Protein AF-A0A849QQ75-F1 (afdb_monomer)

Solvent-accessible surface area (backbone atoms only — not comparable to full-atom values): 12548 Å² total; per-residue (Å²): 138,83,82,79,77,76,80,76,74,80,74,63,83,80,92,71,56,69,65,63,47,50,52,44,49,48,48,53,32,53,38,44,76,70,70,48,48,44,79,43,68,40,96,87,51,70,51,74,48,60,52,65,68,61,49,56,50,47,30,58,76,68,72,48,53,69,71,61,43,57,60,43,48,55,52,52,51,51,53,49,50,30,53,76,68,73,35,48,74,60,51,63,74,54,44,91,63,56,69,71,61,55,50,54,52,50,52,51,38,53,74,57,60,56,46,73,66,54,50,50,50,45,50,48,56,73,63,52,81,51,72,41,86,71,46,79,52,73,50,78,47,78,44,77,49,72,65,88,92,48,76,46,81,43,70,34,36,40,42,37,42,31,31,35,50,46,72,87,50,89,76,75,57,89,46,74,51,74,48,75,47,78,45,43,72,69,60,49,54,52,50,50,55,52,52,51,51,54,50,54,51,51,55,59,55,58,72,68,70,124

Structure (mmCIF, N/CA/C/O backbone):
data_AF-A0A849QQ75-F1
#
_entry.id   AF-A0A849QQ75-F1
#
loop_
_atom_site.group_PDB
_atom_site.id
_atom_site.type_symbol
_atom_site.label_atom_id
_atom_site.label_alt_id
_atom_site.label_comp_id
_atom_site.label_asym_id
_atom_site.label_entity_id
_atom_site.label_seq_id
_atom_site.pdbx_PDB_ins_code
_atom_site.Cartn_x
_atom_site.Cartn_y
_atom_site.Cartn_z
_atom_site.occupancy
_atom_site.B_iso_or_equiv
_atom_site.auth_seq_id
_atom_site.auth_comp_id
_atom_site.auth_asym_id
_atom_site.auth_atom_id
_atom_site.pdbx_PDB_model_num
ATOM 1 N N . MET A 1 1 ? 13.006 -11.383 43.600 1.00 34.28 1 MET A N 1
ATOM 2 C CA . MET A 1 1 ? 11.826 -10.526 43.342 1.00 34.28 1 MET A CA 1
ATOM 3 C C . MET A 1 1 ? 12.271 -9.360 42.478 1.00 34.28 1 MET A C 1
ATOM 5 O O . MET A 1 1 ? 12.703 -8.341 43.001 1.00 34.28 1 MET A O 1
ATOM 9 N N . GLU A 1 2 ? 12.248 -9.532 41.160 1.00 32.94 2 GLU A N 1
ATOM 10 C CA . GLU A 1 2 ? 12.574 -8.447 40.233 1.00 32.94 2 GLU A CA 1
ATOM 11 C C . GLU A 1 2 ? 11.341 -7.569 40.009 1.00 32.94 2 GLU A C 1
ATOM 13 O O . GLU A 1 2 ? 10.240 -8.050 39.732 1.00 32.94 2 GLU A O 1
ATOM 18 N N . LYS A 1 3 ? 11.529 -6.262 40.205 1.00 30.44 3 LYS A N 1
ATOM 19 C CA . LYS A 1 3 ? 10.503 -5.233 40.050 1.00 30.44 3 LYS A CA 1
ATOM 20 C C . LYS A 1 3 ? 10.075 -5.168 38.582 1.00 30.44 3 LYS A C 1
ATOM 22 O O . LYS A 1 3 ? 10.839 -4.708 37.737 1.00 30.44 3 LYS A O 1
ATOM 27 N N . ARG A 1 4 ? 8.836 -5.573 38.291 1.00 29.14 4 ARG A N 1
ATOM 28 C CA . ARG A 1 4 ? 8.169 -5.277 37.016 1.00 29.14 4 ARG A CA 1
ATOM 29 C C . ARG A 1 4 ? 8.102 -3.756 36.852 1.00 29.14 4 ARG A C 1
ATOM 31 O O . ARG A 1 4 ? 7.380 -3.088 37.589 1.00 29.14 4 ARG A O 1
ATOM 38 N N . LYS A 1 5 ? 8.867 -3.207 35.906 1.00 30.73 5 LYS A N 1
ATOM 39 C CA . LYS A 1 5 ? 8.658 -1.841 35.416 1.00 30.73 5 LYS A CA 1
ATOM 40 C C . LYS A 1 5 ? 7.291 -1.816 34.735 1.00 30.73 5 LYS A C 1
ATOM 42 O O . LYS A 1 5 ? 7.104 -2.461 33.709 1.00 30.73 5 LYS A O 1
ATOM 47 N N . SER A 1 6 ? 6.331 -1.116 35.336 1.00 28.41 6 SER A N 1
ATOM 48 C CA . SER A 1 6 ? 5.064 -0.795 34.687 1.00 28.41 6 SER A CA 1
ATOM 49 C C . SER A 1 6 ? 5.368 0.067 33.465 1.00 28.41 6 SER A C 1
ATOM 51 O O . SER A 1 6 ? 5.876 1.182 33.616 1.00 28.41 6 SER A O 1
ATOM 53 N N . VAL A 1 7 ? 5.066 -0.433 32.271 1.00 32.12 7 VAL A N 1
ATOM 54 C CA . VAL A 1 7 ? 4.952 0.410 31.081 1.00 32.12 7 VAL A CA 1
ATOM 55 C C . VAL A 1 7 ? 3.719 1.276 31.321 1.00 32.12 7 VAL A C 1
ATOM 57 O O . VAL A 1 7 ? 2.590 0.817 31.176 1.00 32.12 7 VAL A O 1
ATOM 60 N N . LYS A 1 8 ? 3.928 2.496 31.827 1.00 32.31 8 LYS A N 1
ATOM 61 C CA . LYS A 1 8 ? 2.886 3.520 31.837 1.00 32.31 8 LYS A CA 1
ATOM 62 C C . LYS A 1 8 ? 2.612 3.836 30.370 1.00 32.31 8 LYS A C 1
ATOM 64 O O . LYS A 1 8 ? 3.448 4.471 29.738 1.00 32.31 8 LYS A O 1
ATOM 69 N N . GLY A 1 9 ? 1.498 3.338 29.836 1.00 34.34 9 GLY A N 1
ATOM 70 C CA . GLY A 1 9 ? 0.966 3.845 28.577 1.00 34.34 9 GLY A CA 1
ATOM 71 C C . GLY A 1 9 ? 0.730 5.340 28.747 1.00 34.34 9 GLY A C 1
ATOM 72 O O . GLY A 1 9 ? 0.101 5.757 29.724 1.00 34.34 9 GLY A O 1
ATOM 73 N N . GLU A 1 10 ? 1.317 6.147 27.872 1.00 36.62 10 GLU A N 1
ATOM 74 C CA . GLU A 1 10 ? 0.997 7.566 27.815 1.00 36.62 10 GLU A CA 1
ATOM 75 C C . GLU A 1 10 ? -0.492 7.701 27.495 1.00 36.62 10 GLU A C 1
ATOM 77 O O . GLU A 1 10 ? -1.008 7.103 26.553 1.00 36.62 10 GLU A O 1
ATOM 82 N N . ILE A 1 11 ? -1.203 8.435 28.346 1.00 40.34 11 ILE A N 1
ATOM 83 C CA . ILE A 1 11 ? -2.627 8.697 28.179 1.00 40.34 11 ILE A CA 1
ATOM 84 C C . ILE A 1 11 ? -2.756 9.704 27.033 1.00 40.34 11 ILE A C 1
ATOM 86 O O . ILE A 1 11 ? -2.485 10.888 27.234 1.00 40.34 11 ILE A O 1
ATOM 90 N N . MET A 1 12 ? -3.154 9.250 25.844 1.00 45.66 12 MET A N 1
ATOM 91 C CA . MET A 1 12 ? -3.438 10.138 24.714 1.00 45.66 12 MET A CA 1
ATOM 92 C C . MET A 1 12 ? -4.784 10.842 24.931 1.00 45.66 12 MET A C 1
ATOM 94 O O . MET A 1 12 ? -5.814 10.203 25.131 1.00 45.66 12 MET A O 1
ATOM 98 N N . GLN A 1 13 ? -4.768 12.176 24.928 1.00 41.53 13 GLN A N 1
ATOM 99 C CA . GLN A 1 13 ? -5.971 13.007 24.849 1.00 41.53 13 GLN A CA 1
ATOM 100 C C . GLN A 1 13 ? -6.231 13.341 23.380 1.00 41.53 13 GLN A C 1
ATOM 102 O O . GLN A 1 13 ? -5.477 14.097 22.771 1.00 41.53 13 GLN A O 1
ATOM 107 N N . THR A 1 14 ? -7.304 12.803 22.821 1.00 50.03 14 THR A N 1
ATOM 108 C CA . THR A 1 14 ? -7.791 13.117 21.477 1.00 50.03 14 THR A CA 1
ATOM 109 C C . THR A 1 14 ? -8.720 14.334 21.558 1.00 50.03 14 THR A C 1
ATOM 111 O O . THR A 1 14 ? -9.749 14.315 22.223 1.00 50.03 14 THR A O 1
ATOM 114 N N . GLN A 1 15 ? -8.332 15.449 20.927 1.00 53.59 15 GLN A N 1
ATOM 115 C CA . GLN A 1 15 ? -9.143 16.681 20.819 1.00 53.59 15 GLN A CA 1
ATOM 116 C C . GLN A 1 15 ? -10.045 16.681 19.566 1.00 53.59 15 GLN A C 1
ATOM 118 O O . GLN A 1 15 ? -10.425 17.738 19.063 1.00 53.59 15 GLN A O 1
ATOM 123 N N . ILE A 1 16 ? -10.334 15.511 18.997 1.00 63.31 16 ILE A N 1
ATOM 124 C CA . ILE A 1 16 ? -10.920 15.383 17.659 1.00 63.31 16 ILE A CA 1
ATOM 125 C C . ILE A 1 16 ? -12.434 15.188 17.780 1.00 63.31 16 ILE A C 1
ATOM 127 O O . ILE A 1 16 ? -12.899 14.294 18.485 1.00 63.31 16 ILE A O 1
ATOM 131 N N . ASN A 1 17 ? -13.221 16.021 17.090 1.00 77.88 17 ASN A N 1
ATOM 132 C CA . ASN A 1 17 ? -14.669 15.827 17.025 1.00 77.88 17 ASN A CA 1
ATOM 133 C C . ASN A 1 17 ? -15.021 14.632 16.111 1.00 77.88 17 ASN A C 1
ATOM 135 O O . ASN A 1 17 ? -14.305 14.311 15.160 1.00 77.88 17 ASN A O 1
ATOM 139 N N . PHE A 1 18 ? -16.142 13.963 16.393 1.00 84.12 18 PHE A N 1
ATOM 140 C CA . PHE A 1 18 ? -16.559 12.771 15.641 1.00 84.12 18 PHE A CA 1
ATOM 141 C C . PHE A 1 18 ? -16.806 13.049 14.155 1.00 84.12 18 PHE A C 1
ATOM 143 O O . PHE A 1 18 ? -16.577 12.185 13.317 1.00 84.12 18 PHE A O 1
ATOM 150 N N . GLU A 1 19 ? -17.242 14.261 13.816 1.00 87.56 19 GLU A N 1
ATOM 151 C CA . GLU A 1 19 ? -17.474 14.666 12.430 1.00 87.56 19 GLU A CA 1
ATOM 152 C C . GLU A 1 19 ? -16.183 14.604 11.603 1.00 87.56 19 GLU A C 1
ATOM 154 O O . GLU A 1 19 ? -16.147 13.925 10.578 1.00 87.56 19 GLU A O 1
ATOM 159 N N . ASN A 1 20 ? -15.092 15.210 12.084 1.00 87.56 20 ASN A N 1
ATOM 160 C CA . ASN A 1 20 ? -13.803 15.148 11.398 1.00 87.56 20 ASN A CA 1
ATOM 161 C C . ASN A 1 20 ? -13.276 13.715 11.336 1.00 87.56 20 ASN A C 1
ATOM 163 O O . ASN A 1 20 ? -12.727 13.315 10.310 1.00 87.56 20 ASN A O 1
ATOM 167 N N . PHE A 1 21 ? -13.449 12.932 12.403 1.00 90.19 21 PHE A N 1
ATOM 168 C CA . PHE A 1 21 ? -13.085 11.515 12.406 1.00 90.19 21 PHE A CA 1
ATOM 169 C C . PHE A 1 21 ? -13.845 10.743 11.317 1.00 90.19 21 PHE A C 1
ATOM 171 O O . PHE A 1 21 ? -13.244 10.010 10.534 1.00 90.19 21 PHE A O 1
ATOM 178 N N . SER A 1 22 ? -15.153 10.968 11.203 1.00 92.88 22 SER A N 1
ATOM 179 C CA . SER A 1 22 ? -16.001 10.315 10.208 1.00 92.88 22 SER A CA 1
ATOM 180 C C . SER A 1 22 ? -15.632 10.698 8.776 1.00 92.88 22 SER A C 1
ATOM 182 O O . SER A 1 22 ? -15.490 9.819 7.924 1.00 92.88 22 SER A O 1
ATOM 184 N N . LEU A 1 23 ? -15.367 11.984 8.522 1.00 93.88 23 LEU A N 1
ATOM 185 C CA . LEU A 1 23 ? -14.871 12.462 7.227 1.00 93.88 23 LEU A CA 1
ATOM 186 C C . LEU A 1 23 ? -13.527 11.819 6.856 1.00 93.88 23 LEU A C 1
ATOM 188 O O . LEU A 1 23 ? -13.310 11.467 5.699 1.00 93.88 23 LEU A O 1
ATOM 192 N N . ASN A 1 24 ? -12.641 11.608 7.831 1.00 93.69 24 ASN A N 1
ATOM 193 C CA . ASN A 1 24 ? -11.375 10.910 7.606 1.00 93.69 24 ASN A CA 1
ATOM 194 C C . ASN A 1 24 ? -11.577 9.451 7.210 1.00 93.69 24 ASN A C 1
ATOM 196 O O . ASN A 1 24 ? -11.003 9.002 6.219 1.00 93.69 24 ASN A O 1
ATOM 200 N N . VAL A 1 25 ? -12.408 8.719 7.956 1.00 94.94 25 VAL A N 1
ATOM 201 C CA . VAL A 1 25 ? -12.735 7.328 7.620 1.00 94.94 25 VAL A CA 1
ATOM 202 C C . VAL A 1 25 ? -13.354 7.246 6.221 1.00 94.94 25 VAL A C 1
ATOM 204 O O . VAL A 1 25 ? -13.041 6.323 5.468 1.00 94.94 25 VAL A O 1
ATOM 207 N N . ASP A 1 26 ? -14.172 8.227 5.833 1.00 94.69 26 ASP A N 1
ATOM 208 C CA . ASP A 1 26 ? -14.759 8.299 4.495 1.00 94.69 26 ASP A CA 1
ATOM 209 C C . ASP A 1 26 ? -13.704 8.509 3.397 1.00 94.69 26 ASP A C 1
ATOM 211 O O . ASP A 1 26 ? -13.665 7.748 2.430 1.00 94.69 26 ASP A O 1
ATOM 215 N N . VAL A 1 27 ? -12.781 9.463 3.572 1.00 95.12 27 VAL A N 1
ATOM 216 C CA . VAL A 1 27 ? -11.660 9.683 2.637 1.00 95.12 27 VAL A CA 1
ATOM 217 C C . VAL A 1 27 ? -10.814 8.414 2.490 1.00 95.12 27 VAL A C 1
ATOM 219 O O . VAL A 1 27 ? -10.551 7.978 1.367 1.00 95.12 27 VAL A O 1
ATOM 222 N N . ILE A 1 28 ? -10.441 7.773 3.602 1.00 94.56 28 ILE A N 1
ATOM 223 C CA . ILE A 1 28 ? -9.659 6.526 3.593 1.00 94.56 28 ILE A CA 1
ATOM 224 C C . ILE A 1 28 ? -10.424 5.410 2.868 1.00 94.56 28 ILE A C 1
ATOM 226 O O . ILE A 1 28 ? -9.856 4.714 2.025 1.00 94.56 28 ILE A O 1
ATOM 230 N N . SER A 1 29 ? -11.720 5.255 3.149 1.00 93.88 29 SER A N 1
ATOM 231 C CA . SER A 1 29 ? -12.591 4.282 2.481 1.00 93.88 29 SER A CA 1
ATOM 232 C C . SER A 1 29 ? -12.655 4.520 0.968 1.00 93.88 29 SER A C 1
ATOM 234 O O . SER A 1 29 ? -12.530 3.575 0.185 1.00 93.88 29 SER A O 1
ATOM 236 N N . ARG A 1 30 ? -12.749 5.781 0.528 1.00 94.50 30 ARG A N 1
ATOM 237 C CA . ARG A 1 30 ? -12.756 6.147 -0.898 1.00 94.50 30 ARG A CA 1
ATOM 238 C C . ARG A 1 30 ? -11.420 5.839 -1.580 1.00 94.50 30 ARG A C 1
ATOM 240 O O . ARG A 1 30 ? -11.429 5.273 -2.674 1.00 94.50 30 ARG A O 1
ATOM 247 N N . LEU A 1 31 ? -10.285 6.128 -0.938 1.00 94.00 31 LEU A N 1
ATOM 248 C CA . LEU A 1 31 ? -8.955 5.737 -1.434 1.00 94.00 31 LEU A CA 1
ATOM 249 C C . LEU A 1 31 ? -8.822 4.208 -1.537 1.00 94.00 31 LEU A C 1
ATOM 251 O O . LEU A 1 31 ? -8.318 3.685 -2.536 1.00 94.00 31 LEU A O 1
ATOM 255 N N . LYS A 1 32 ? -9.329 3.479 -0.534 1.00 93.00 32 LYS A N 1
ATOM 256 C CA . LYS A 1 32 ? -9.358 2.010 -0.519 1.00 93.00 32 LYS A CA 1
ATOM 257 C C . LYS A 1 32 ? -10.189 1.453 -1.672 1.00 93.00 32 LYS A C 1
ATOM 259 O O . LYS A 1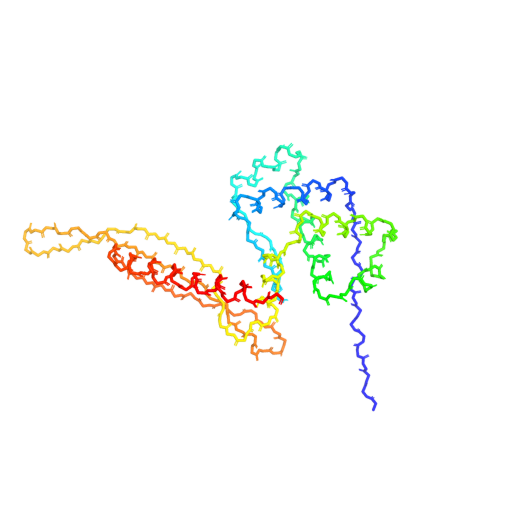 32 ? -9.714 0.584 -2.396 1.00 93.00 32 LYS A O 1
ATOM 264 N N . ALA A 1 33 ? -11.392 1.983 -1.893 1.00 91.50 33 ALA A N 1
ATOM 265 C CA . ALA A 1 33 ? -12.288 1.559 -2.970 1.00 91.50 33 ALA A CA 1
ATOM 266 C C . ALA A 1 33 ? -11.696 1.784 -4.373 1.00 91.50 33 ALA A C 1
ATOM 268 O O . ALA A 1 33 ? -12.055 1.086 -5.319 1.00 91.50 33 ALA A O 1
ATOM 269 N N . LYS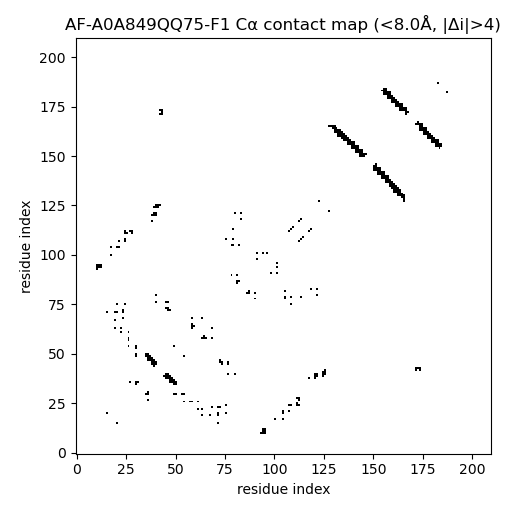 A 1 34 ? -10.769 2.739 -4.513 1.00 92.56 34 LYS A N 1
ATOM 270 C CA . LYS A 1 34 ? -10.011 2.988 -5.747 1.00 92.56 34 LYS A CA 1
ATOM 271 C C . LYS A 1 34 ? -8.770 2.103 -5.899 1.00 92.56 34 LYS A C 1
ATOM 273 O O . LYS A 1 34 ? -8.127 2.159 -6.939 1.00 92.56 34 LYS A O 1
ATOM 278 N N . GLY A 1 35 ? -8.436 1.288 -4.896 1.00 88.62 35 GLY A N 1
ATOM 279 C CA . GLY A 1 35 ? -7.278 0.393 -4.926 1.00 88.62 35 GLY A CA 1
ATOM 280 C C . GLY A 1 35 ? -5.928 1.105 -4.814 1.00 88.62 35 GLY A C 1
ATOM 281 O O . GLY A 1 35 ? -4.904 0.496 -5.107 1.00 88.62 35 GLY A O 1
ATOM 282 N N . VAL A 1 36 ? -5.916 2.376 -4.397 1.00 90.69 36 VAL A N 1
ATOM 283 C CA . VAL A 1 36 ? -4.691 3.190 -4.287 1.00 90.69 36 VAL A CA 1
ATOM 284 C C . VAL A 1 36 ? -4.204 3.353 -2.848 1.00 90.69 36 VAL A C 1
ATOM 286 O O . VAL A 1 36 ? -3.102 3.842 -2.628 1.00 90.69 36 VAL A O 1
ATOM 289 N N . LEU A 1 37 ? -5.004 2.935 -1.862 1.00 91.62 37 LEU A N 1
ATOM 290 C CA . LEU A 1 37 ? -4.620 2.986 -0.456 1.00 91.62 37 LEU A CA 1
ATOM 291 C C . LEU A 1 37 ? -3.638 1.861 -0.110 1.00 91.62 37 LEU A C 1
ATOM 293 O O . LEU A 1 37 ? -3.946 0.675 -0.248 1.00 91.62 37 LEU A O 1
ATOM 297 N N . ARG A 1 38 ? -2.489 2.231 0.445 1.00 88.44 38 ARG A N 1
ATOM 298 C CA . ARG A 1 38 ? -1.558 1.332 1.127 1.00 88.44 38 ARG A CA 1
ATOM 299 C C . ARG A 1 38 ? -1.634 1.591 2.622 1.00 88.44 38 ARG A C 1
ATOM 301 O O . ARG A 1 38 ? -1.616 2.734 3.057 1.00 88.44 38 ARG A O 1
ATOM 308 N N . VAL A 1 39 ? -1.696 0.522 3.408 1.00 89.25 39 VAL A N 1
ATOM 309 C CA . VAL A 1 39 ? -1.746 0.591 4.874 1.00 89.25 39 VAL A CA 1
ATOM 310 C C . VAL A 1 39 ? -0.564 -0.171 5.459 1.00 89.25 39 VAL A C 1
ATOM 312 O O . VAL A 1 39 ? -0.253 -1.285 5.021 1.00 89.25 39 VAL A O 1
ATOM 315 N N . ASN A 1 40 ? 0.088 0.420 6.457 1.00 86.06 40 ASN A N 1
ATOM 316 C CA . ASN A 1 40 ? 1.185 -0.181 7.199 1.00 86.06 40 ASN A CA 1
ATOM 317 C C . ASN A 1 40 ? 0.867 -0.192 8.704 1.00 86.06 40 ASN A C 1
ATOM 319 O O . ASN A 1 40 ? 0.656 0.859 9.300 1.00 86.06 40 ASN A O 1
ATOM 323 N N . PHE A 1 41 ? 0.874 -1.383 9.309 1.00 82.62 41 PHE A N 1
ATOM 324 C CA . PHE A 1 41 ? 0.756 -1.605 10.761 1.00 82.62 41 PHE A CA 1
ATOM 325 C C . PHE A 1 41 ? 2.104 -1.988 11.403 1.00 82.62 41 PHE A C 1
ATOM 327 O O . PHE A 1 41 ? 2.168 -2.883 12.243 1.00 82.62 41 PHE A O 1
ATOM 334 N N . GLY A 1 42 ? 3.210 -1.411 10.932 1.00 70.50 42 GLY A N 1
ATOM 335 C CA . GLY A 1 42 ? 4.555 -1.791 11.363 1.00 70.50 42 GLY A CA 1
ATOM 336 C C . GLY A 1 42 ? 4.835 -1.447 12.829 1.00 70.50 42 GLY A C 1
ATOM 337 O O . GLY A 1 42 ? 4.340 -0.458 13.360 1.00 70.50 42 GLY A O 1
ATOM 338 N N . ILE A 1 43 ? 5.696 -2.242 13.474 1.00 60.88 43 ILE A N 1
ATOM 339 C CA . ILE A 1 43 ? 6.101 -2.053 14.882 1.00 60.88 43 ILE A CA 1
ATOM 340 C C . ILE A 1 43 ? 6.868 -0.729 15.085 1.00 60.88 43 ILE A C 1
ATOM 342 O O . ILE A 1 43 ? 6.817 -0.153 16.167 1.00 60.88 43 ILE A O 1
ATOM 346 N N . GLY A 1 44 ? 7.565 -0.237 14.050 1.00 61.75 44 GLY A N 1
ATOM 347 C CA . GLY A 1 44 ? 8.292 1.040 14.072 1.00 61.75 44 GLY A CA 1
ATOM 348 C C . GLY A 1 44 ? 7.545 2.220 13.443 1.00 61.75 44 GLY A C 1
ATOM 349 O O . GLY A 1 44 ? 7.913 3.366 13.683 1.00 61.75 44 GLY A O 1
ATOM 350 N N . SER A 1 45 ? 6.510 1.959 12.640 1.00 69.62 45 SER A N 1
ATOM 351 C CA . SER A 1 45 ? 5.714 2.991 11.974 1.00 69.62 45 SER A CA 1
ATOM 352 C C . SER A 1 45 ? 4.336 2.457 11.575 1.00 69.62 45 SER A C 1
ATOM 354 O O . SER A 1 45 ? 4.218 1.416 10.919 1.00 69.62 45 SER A O 1
ATOM 356 N N . MET A 1 46 ? 3.290 3.197 11.947 1.00 81.56 46 MET A N 1
ATOM 357 C CA . MET A 1 46 ? 1.939 3.018 11.419 1.00 81.56 46 MET A CA 1
ATOM 358 C C . MET A 1 46 ? 1.624 4.176 10.482 1.00 81.56 46 MET A C 1
ATOM 360 O O . MET A 1 46 ? 1.952 5.319 10.783 1.00 81.56 46 MET A O 1
ATOM 364 N N . GLY A 1 47 ? 1.006 3.885 9.344 1.00 88.00 47 GLY A N 1
ATOM 365 C CA . GLY A 1 47 ? 0.654 4.926 8.389 1.00 88.00 47 GLY A CA 1
ATOM 366 C C . GLY A 1 47 ? -0.189 4.416 7.236 1.00 88.00 47 GLY A C 1
ATOM 367 O O . GLY A 1 47 ? -0.327 3.205 7.021 1.00 88.00 47 GLY A O 1
ATOM 368 N N . ILE A 1 48 ? -0.735 5.368 6.488 1.00 89.69 48 ILE A N 1
ATOM 369 C CA . ILE A 1 48 ? -1.337 5.124 5.184 1.00 89.69 48 ILE A CA 1
ATOM 370 C C . ILE A 1 48 ? -0.599 5.933 4.124 1.00 89.69 48 ILE A C 1
ATOM 372 O O . ILE A 1 48 ? -0.129 7.035 4.391 1.00 89.69 48 ILE A O 1
ATOM 376 N N . GLU A 1 49 ? -0.542 5.391 2.918 1.00 88.38 49 GLU A N 1
ATOM 377 C CA . GLU A 1 49 ? -0.098 6.094 1.719 1.00 88.38 49 GLU A CA 1
ATOM 378 C C . GLU A 1 49 ? -1.208 5.969 0.674 1.00 88.38 49 GLU A C 1
ATOM 380 O O . GLU A 1 49 ? -1.848 4.922 0.557 1.00 88.38 49 GLU A O 1
ATOM 385 N N . GLY A 1 50 ? -1.459 7.036 -0.070 1.00 88.31 50 GLY A N 1
ATOM 386 C CA . GLY A 1 50 ? -2.436 7.069 -1.151 1.00 88.31 50 GLY A CA 1
ATOM 387 C C . GLY A 1 50 ? -1.873 7.823 -2.344 1.00 88.31 50 GLY A C 1
ATOM 388 O O . GLY A 1 50 ? -0.776 8.373 -2.280 1.00 88.31 50 GLY A O 1
ATOM 389 N N . ASP A 1 51 ? -2.638 7.856 -3.428 1.00 92.00 51 ASP A N 1
ATOM 390 C CA . ASP A 1 51 ? -2.356 8.758 -4.541 1.00 92.00 51 ASP A CA 1
ATOM 391 C C . ASP A 1 51 ? -2.474 10.217 -4.066 1.00 92.00 51 ASP A C 1
ATOM 393 O O . ASP A 1 51 ? -3.499 10.590 -3.489 1.00 92.00 51 ASP A O 1
ATOM 397 N N . GLU A 1 52 ? -1.419 11.018 -4.245 1.00 90.94 52 GLU A N 1
ATOM 398 C CA . GLU A 1 52 ? -1.349 12.385 -3.708 1.00 90.94 52 GLU A CA 1
ATOM 399 C C . GLU A 1 52 ? -2.438 13.283 -4.306 1.00 90.94 52 GLU A C 1
ATOM 401 O O . GLU A 1 52 ? -3.153 13.957 -3.564 1.00 90.94 52 GLU A O 1
ATOM 406 N N . GLU A 1 53 ? -2.625 13.244 -5.628 1.00 93.19 53 GLU A N 1
ATOM 407 C CA . GLU A 1 53 ? -3.594 14.089 -6.331 1.00 93.19 53 GLU A CA 1
ATOM 408 C C . GLU A 1 53 ? -5.027 13.769 -5.897 1.00 93.19 53 GLU A C 1
ATOM 410 O O . GLU A 1 53 ? -5.790 14.664 -5.509 1.00 93.19 53 GLU A O 1
ATOM 415 N N . LEU A 1 54 ? -5.379 12.482 -5.884 1.00 93.12 54 LEU A N 1
ATOM 416 C CA . LEU A 1 54 ? -6.684 12.027 -5.432 1.00 93.12 54 LEU A CA 1
ATOM 417 C C . LEU A 1 54 ? -6.893 12.339 -3.950 1.00 93.12 54 LEU A C 1
ATOM 419 O O . LEU A 1 54 ? -7.978 12.778 -3.573 1.00 93.12 54 LEU A O 1
ATOM 423 N N . THR A 1 55 ? -5.878 12.151 -3.104 1.00 94.19 55 THR A N 1
ATOM 424 C CA . THR A 1 55 ? -5.972 12.486 -1.677 1.00 94.19 55 THR A CA 1
ATOM 425 C C . THR A 1 55 ? -6.279 13.971 -1.511 1.00 94.19 55 THR A C 1
ATOM 427 O O . THR A 1 55 ? -7.280 14.316 -0.882 1.00 94.19 55 THR A O 1
ATOM 430 N N . SER A 1 56 ? -5.518 14.861 -2.153 1.00 94.69 56 SER A N 1
ATOM 431 C CA . SER A 1 56 ? -5.769 16.305 -2.103 1.00 94.69 56 SER A CA 1
ATOM 432 C C . SER A 1 56 ? -7.154 16.690 -2.637 1.00 94.69 56 SER A C 1
ATOM 434 O O . SER A 1 56 ? -7.784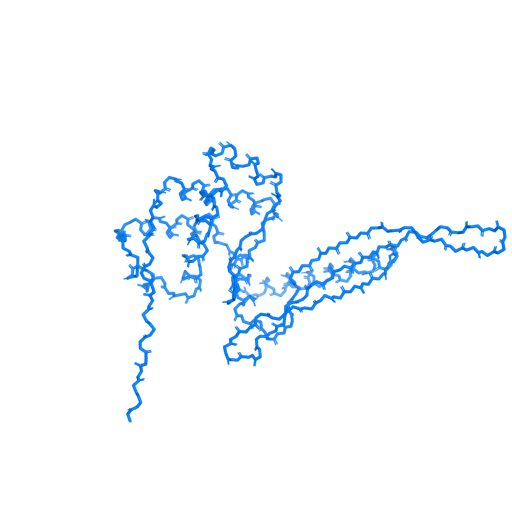 17.604 -2.099 1.00 94.69 56 SER A O 1
ATOM 436 N N . GLN A 1 57 ? -7.663 16.013 -3.673 1.00 96.31 57 GLN A N 1
ATOM 437 C CA . GLN A 1 57 ? -9.023 16.231 -4.171 1.00 96.31 57 GLN A CA 1
ATOM 438 C C . GLN A 1 57 ? -10.076 15.847 -3.120 1.00 96.31 57 GLN A C 1
ATOM 440 O O . GLN A 1 57 ? -10.963 16.646 -2.814 1.00 96.31 57 GLN A O 1
ATOM 445 N N . LEU A 1 58 ? -9.970 14.646 -2.551 1.00 95.75 58 LEU A N 1
ATOM 446 C CA . LEU A 1 58 ? -10.917 14.129 -1.561 1.00 95.75 58 LEU A CA 1
ATOM 447 C C . LEU A 1 58 ? -10.943 14.986 -0.291 1.00 95.75 58 LEU A C 1
ATOM 449 O O . LEU A 1 58 ? -12.017 15.257 0.245 1.00 95.75 58 LEU A O 1
ATOM 453 N N . LEU A 1 59 ? -9.779 15.465 0.155 1.00 95.19 59 LEU A N 1
ATOM 454 C CA . LEU A 1 59 ? -9.668 16.380 1.291 1.00 95.19 59 LEU A CA 1
ATOM 455 C C . LEU A 1 59 ? -10.393 17.705 1.029 1.00 95.19 59 LEU A C 1
ATOM 457 O O . LEU A 1 59 ? -11.146 18.177 1.883 1.00 95.19 59 LEU A O 1
ATOM 461 N N . LYS A 1 60 ? -10.244 18.276 -0.175 1.00 94.75 60 LYS A N 1
ATOM 462 C CA . LYS A 1 60 ? -10.965 19.495 -0.581 1.00 94.75 60 LYS A CA 1
ATOM 463 C C . LYS A 1 60 ? -12.478 19.278 -0.628 1.00 94.75 60 LYS A C 1
ATOM 465 O O . LYS A 1 60 ? -13.218 20.122 -0.127 1.00 94.75 60 LYS A O 1
ATOM 470 N N . GLU A 1 61 ? -12.938 18.159 -1.193 1.00 95.00 61 GLU A N 1
ATOM 471 C CA . GLU A 1 61 ? -14.363 17.791 -1.234 1.00 95.00 61 GLU A CA 1
ATOM 472 C C . GLU A 1 61 ? -14.957 17.672 0.176 1.00 95.00 61 GLU A C 1
ATOM 474 O O . GLU A 1 61 ? -16.033 18.208 0.445 1.00 95.00 61 GLU A O 1
ATOM 479 N N . ALA A 1 62 ? -14.224 17.029 1.087 1.00 92.75 62 ALA A N 1
ATOM 480 C CA . ALA A 1 62 ? -14.607 16.852 2.485 1.00 92.75 62 ALA A CA 1
ATOM 481 C C . ALA A 1 62 ? -14.427 18.119 3.342 1.00 92.75 62 ALA A C 1
ATOM 483 O O . ALA A 1 62 ? -14.815 18.120 4.508 1.00 92.75 62 ALA A O 1
ATOM 484 N N . ARG A 1 63 ? -13.844 19.195 2.788 1.00 92.62 63 ARG A N 1
ATOM 485 C CA . ARG A 1 63 ? -13.454 20.417 3.518 1.00 92.62 63 ARG A CA 1
ATOM 486 C C . ARG A 1 63 ? -12.553 20.125 4.726 1.00 92.62 63 ARG A C 1
ATOM 488 O O . ARG A 1 63 ? -12.641 20.796 5.752 1.00 92.62 63 ARG A O 1
ATOM 495 N N . LEU A 1 64 ? -11.682 19.131 4.588 1.00 91.75 64 LEU A N 1
ATOM 496 C CA . LEU A 1 64 ? -10.747 18.686 5.613 1.00 91.75 64 LEU A CA 1
ATOM 497 C C . LEU A 1 64 ? -9.343 19.228 5.303 1.00 91.75 64 LEU A C 1
ATOM 499 O O . LEU A 1 64 ? -8.901 19.183 4.156 1.00 91.75 64 LEU A O 1
ATOM 503 N N . SER A 1 65 ? -8.631 19.743 6.308 1.00 90.56 65 SER A N 1
ATOM 504 C CA . SER A 1 65 ? -7.222 20.124 6.141 1.00 90.56 65 SER A CA 1
ATOM 505 C C . SER A 1 65 ? -6.301 18.902 6.188 1.00 90.56 65 SER A C 1
ATOM 507 O O . SER A 1 65 ? -6.615 17.911 6.847 1.00 90.56 65 SER A O 1
ATOM 509 N N . GLU A 1 66 ? -5.134 18.989 5.543 1.00 88.62 66 GLU A N 1
ATOM 510 C CA . GLU A 1 66 ? -4.104 17.936 5.593 1.00 88.62 66 GLU A CA 1
ATOM 511 C C . GLU A 1 66 ? -3.647 17.649 7.031 1.00 88.62 66 GLU A C 1
ATOM 513 O O . GLU A 1 66 ? -3.583 16.494 7.442 1.00 88.62 66 GLU A O 1
ATOM 518 N N . ASP A 1 67 ? -3.441 18.686 7.847 1.00 87.88 67 ASP A N 1
ATOM 519 C CA . ASP A 1 67 ? -3.084 18.525 9.263 1.00 87.88 67 ASP A CA 1
ATOM 520 C C . ASP A 1 67 ? -4.144 17.750 10.061 1.00 87.88 67 ASP A C 1
ATOM 522 O O . ASP A 1 67 ? -3.811 16.910 10.901 1.00 87.88 67 ASP A O 1
ATOM 526 N N . ALA A 1 68 ? -5.429 18.040 9.825 1.00 85.81 68 ALA A N 1
ATOM 527 C CA . ALA A 1 68 ? -6.522 17.318 10.471 1.00 85.81 68 ALA A CA 1
ATOM 528 C C . ALA A 1 68 ? -6.609 15.880 9.952 1.00 85.81 68 ALA A C 1
ATOM 530 O O . ALA A 1 68 ? -6.936 14.976 10.718 1.00 85.81 68 ALA A O 1
ATOM 531 N N . PHE A 1 69 ? -6.288 15.668 8.675 1.00 90.25 69 PHE A N 1
ATOM 532 C CA . PHE A 1 69 ? -6.230 14.341 8.089 1.00 90.25 69 PHE A CA 1
ATOM 533 C C . PHE A 1 69 ? -5.160 13.477 8.753 1.00 90.25 69 PHE A C 1
ATOM 535 O O . PHE A 1 69 ? -5.468 12.436 9.329 1.00 90.25 69 PHE A O 1
ATOM 542 N N . HIS A 1 70 ? -3.912 13.943 8.773 1.00 86.00 70 HIS A N 1
ATOM 543 C CA . HIS A 1 70 ? -2.797 13.176 9.326 1.00 86.00 70 HIS A CA 1
ATOM 544 C C . HIS A 1 70 ? -2.973 12.843 10.813 1.00 86.00 70 HIS A C 1
ATOM 546 O O . HIS A 1 70 ? -2.758 11.696 11.203 1.00 86.00 70 HIS A O 1
ATOM 552 N N . LYS A 1 71 ? -3.446 13.794 11.632 1.00 83.81 71 LYS A N 1
ATOM 553 C CA . LYS A 1 71 ? -3.721 13.540 13.059 1.00 83.81 71 LYS A CA 1
ATOM 554 C C . LYS A 1 71 ? -4.784 12.461 13.270 1.00 83.81 71 LYS A C 1
ATOM 556 O O . LYS A 1 71 ? -4.637 11.611 14.143 1.00 83.81 71 LYS A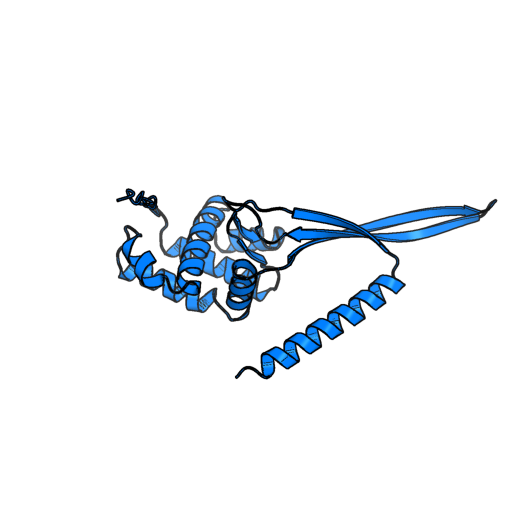 O 1
ATOM 561 N N . ASN A 1 72 ? -5.846 12.482 12.469 1.00 87.69 72 ASN A N 1
ATOM 562 C CA . ASN A 1 72 ? -6.954 11.540 12.614 1.00 87.69 72 ASN A CA 1
ATOM 563 C C . ASN A 1 72 ? -6.607 10.159 12.050 1.00 87.69 72 ASN A C 1
ATOM 565 O O . ASN A 1 72 ? -7.070 9.151 12.576 1.00 87.69 72 ASN A O 1
ATOM 569 N N . VAL A 1 73 ? -5.775 10.091 11.009 1.00 89.38 73 VAL A N 1
ATOM 570 C CA . VAL A 1 73 ? -5.261 8.830 10.458 1.00 89.38 73 VAL A CA 1
ATOM 571 C C . VAL A 1 73 ? -4.510 8.031 11.521 1.00 89.38 73 VAL A C 1
ATOM 573 O O . VAL A 1 73 ? -4.740 6.829 11.643 1.00 89.38 73 VAL A O 1
ATOM 576 N N . GLU A 1 74 ? -3.644 8.673 12.308 1.00 85.81 74 GLU A N 1
ATOM 577 C CA . GLU A 1 74 ? -2.917 7.999 13.393 1.00 85.81 74 GLU A CA 1
ATOM 578 C C . GLU A 1 74 ? -3.877 7.379 14.415 1.00 85.81 74 GLU A C 1
ATOM 580 O O . GLU A 1 74 ? -3.720 6.215 14.794 1.00 85.81 74 GLU A O 1
ATOM 585 N N . GLU A 1 75 ? -4.911 8.124 14.812 1.00 86.44 75 GLU A N 1
ATOM 586 C CA . GLU A 1 75 ? -5.950 7.631 15.715 1.00 86.44 75 GLU A CA 1
ATOM 587 C C . GLU A 1 75 ? -6.724 6.453 15.100 1.00 86.44 75 GLU A C 1
ATOM 589 O O . GLU A 1 75 ? -6.874 5.407 15.737 1.00 86.44 75 GLU A O 1
ATOM 594 N N . ILE A 1 76 ? -7.154 6.572 13.840 1.00 91.25 76 ILE A N 1
ATOM 595 C CA . ILE A 1 76 ? -7.874 5.514 13.116 1.00 91.25 76 ILE A CA 1
ATOM 596 C C . ILE A 1 76 ? -7.039 4.233 13.055 1.00 91.25 76 ILE A C 1
ATOM 598 O O . ILE A 1 76 ? -7.555 3.142 13.317 1.00 91.25 76 ILE A O 1
ATOM 602 N N . LEU A 1 77 ? -5.746 4.342 12.740 1.00 90.12 77 LEU A N 1
ATOM 603 C CA . LEU A 1 77 ? -4.841 3.197 12.672 1.00 90.12 77 LEU A CA 1
ATOM 604 C C . LEU A 1 77 ? -4.590 2.574 14.044 1.00 90.12 77 LEU A C 1
ATOM 606 O O . LEU A 1 77 ? -4.546 1.350 14.148 1.00 90.12 77 LEU A O 1
ATOM 610 N N . MET A 1 78 ? -4.483 3.380 15.099 1.00 86.06 78 MET A N 1
ATOM 611 C CA . MET A 1 78 ? -4.322 2.885 16.465 1.00 86.06 78 MET A CA 1
ATOM 612 C C . MET A 1 78 ? -5.558 2.112 16.940 1.00 86.06 78 MET A C 1
ATOM 614 O O . MET A 1 78 ? -5.428 1.011 17.487 1.00 86.06 78 MET A O 1
ATOM 618 N N . ILE A 1 79 ? -6.759 2.652 16.712 1.00 88.44 79 ILE A N 1
ATOM 619 C CA . ILE A 1 79 ? -8.017 1.965 17.033 1.00 88.44 79 ILE A CA 1
ATOM 620 C C . ILE A 1 79 ? -8.100 0.665 16.225 1.00 88.44 79 ILE A C 1
ATOM 622 O O . ILE A 1 79 ? -8.318 -0.404 16.795 1.00 88.44 79 ILE A O 1
ATOM 626 N N . SER A 1 80 ? -7.816 0.729 14.921 1.00 91.12 80 SER A N 1
ATOM 627 C CA . SER A 1 80 ? -7.780 -0.435 14.027 1.00 91.12 80 SER A CA 1
ATOM 628 C C . SER A 1 80 ? -6.810 -1.516 14.508 1.00 91.12 80 SER A C 1
ATOM 630 O O . SER A 1 80 ? -7.177 -2.687 14.570 1.00 91.12 80 SER A O 1
ATOM 632 N N . TYR A 1 81 ? -5.595 -1.141 14.913 1.00 88.06 81 TYR A N 1
ATOM 633 C CA . TYR A 1 81 ? -4.594 -2.062 15.453 1.00 88.06 81 TYR A CA 1
ATOM 634 C C . TYR A 1 81 ? -5.111 -2.787 16.703 1.00 88.06 81 TYR A C 1
ATOM 636 O O . TYR A 1 81 ? -4.975 -4.004 16.826 1.00 88.06 81 TYR A O 1
ATOM 644 N N . ASN A 1 82 ? -5.758 -2.061 17.619 1.00 86.44 82 ASN A N 1
ATOM 645 C CA . ASN A 1 82 ? -6.333 -2.651 18.828 1.00 86.44 82 ASN A CA 1
ATOM 646 C C . ASN A 1 82 ? -7.537 -3.553 18.530 1.00 86.44 82 ASN A C 1
ATOM 648 O O . ASN A 1 82 ? -7.691 -4.588 19.182 1.00 86.44 82 ASN A O 1
ATOM 652 N N . ILE A 1 83 ? -8.373 -3.195 17.550 1.00 88.81 83 ILE A N 1
ATOM 653 C CA . ILE A 1 83 ? -9.469 -4.047 17.075 1.00 88.81 83 ILE A CA 1
ATOM 654 C C . ILE A 1 83 ? -8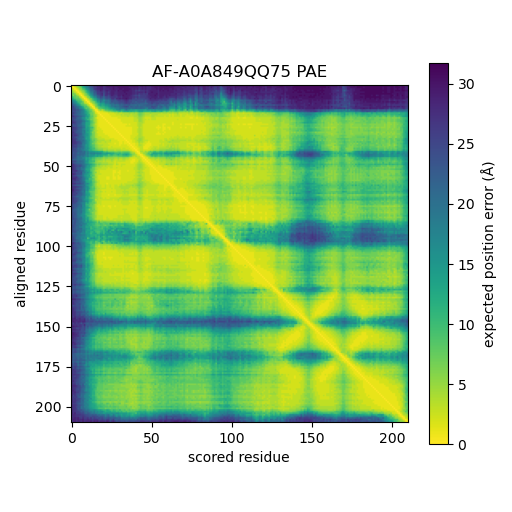.905 -5.367 16.541 1.00 88.81 83 ILE A C 1
ATOM 656 O O . ILE A 1 83 ? -9.291 -6.436 17.015 1.00 88.81 83 ILE A O 1
ATOM 660 N N . LEU A 1 84 ? -7.951 -5.292 15.610 1.00 88.31 84 LEU A N 1
ATOM 661 C CA . LEU A 1 84 ? -7.358 -6.451 14.939 1.00 88.31 84 LEU A CA 1
ATOM 662 C C . LEU A 1 84 ? -6.518 -7.326 15.884 1.00 88.31 84 LEU A C 1
ATOM 664 O O . LEU A 1 84 ? -6.479 -8.545 15.727 1.00 88.31 84 LEU A O 1
ATOM 668 N N . GLY A 1 85 ? -5.891 -6.727 16.900 1.00 83.75 85 GLY A N 1
ATOM 669 C CA . GLY A 1 85 ? -5.149 -7.425 17.953 1.00 83.75 85 GLY A CA 1
ATOM 670 C C . GLY A 1 85 ? -6.012 -8.037 19.064 1.00 83.75 85 GLY A C 1
ATOM 671 O O . GLY A 1 85 ? -5.463 -8.567 20.024 1.00 83.75 85 GLY A O 1
ATOM 672 N N . ASN A 1 86 ? -7.348 -7.971 18.977 1.00 82.12 86 ASN A N 1
ATOM 673 C CA . ASN A 1 86 ? -8.275 -8.395 20.040 1.00 82.12 86 ASN A CA 1
ATOM 674 C C . ASN A 1 86 ? -8.067 -7.663 21.384 1.00 82.12 86 ASN A C 1
ATOM 676 O O . ASN A 1 86 ? -8.343 -8.198 22.460 1.00 82.12 86 ASN A O 1
ATOM 680 N N . HIS A 1 87 ? -7.623 -6.408 21.330 1.00 79.44 87 HIS A N 1
ATOM 681 C CA . HIS A 1 87 ? -7.376 -5.545 22.485 1.00 79.44 87 HIS A CA 1
ATOM 682 C C . HIS A 1 87 ? -8.447 -4.453 22.663 1.00 79.44 87 HIS A C 1
ATOM 684 O O . HIS A 1 87 ? -8.238 -3.510 23.424 1.00 79.44 87 HIS A O 1
ATOM 690 N N . LYS A 1 88 ? -9.628 -4.592 22.033 1.00 74.19 88 LYS A N 1
ATOM 691 C CA . LYS A 1 88 ? -10.747 -3.623 22.123 1.00 74.19 88 LYS A CA 1
ATOM 692 C C . LYS A 1 88 ? -11.073 -3.193 23.559 1.00 74.19 88 LYS A C 1
ATOM 694 O O . LYS A 1 88 ? -11.184 -2.007 23.841 1.00 74.19 88 LYS A O 1
ATOM 699 N N . LYS A 1 89 ? -11.162 -4.151 24.491 1.00 66.56 89 LYS A N 1
ATOM 700 C CA . LYS A 1 89 ? -11.454 -3.866 25.911 1.00 66.56 89 LYS A CA 1
ATOM 701 C C . LYS A 1 89 ? -10.371 -3.015 26.580 1.00 66.56 89 LYS A C 1
ATOM 703 O O . LYS A 1 89 ? -10.675 -2.218 27.454 1.00 66.56 89 LYS A O 1
ATOM 708 N N . THR A 1 90 ? -9.113 -3.183 26.180 1.00 66.88 90 THR A N 1
ATOM 709 C CA . THR A 1 90 ? -7.984 -2.398 26.694 1.00 66.88 90 THR A CA 1
ATOM 710 C C . THR A 1 90 ? -7.960 -0.991 26.096 1.00 66.88 90 THR A C 1
ATOM 712 O O . THR A 1 90 ? -7.586 -0.057 26.794 1.00 66.88 90 THR A O 1
ATOM 715 N N . LEU A 1 91 ? -8.403 -0.822 24.845 1.00 69.00 91 LEU A N 1
ATOM 716 C CA . LEU A 1 91 ? -8.552 0.487 24.204 1.00 69.00 91 LEU A CA 1
ATOM 717 C C . LEU A 1 91 ? -9.585 1.362 24.937 1.00 69.00 91 LEU A C 1
ATOM 719 O O . LEU A 1 91 ? -9.259 2.488 25.303 1.00 69.00 91 LEU A O 1
ATOM 723 N N . ILE A 1 92 ? -10.781 0.820 25.207 1.00 63.62 92 ILE A N 1
ATOM 724 C CA . ILE A 1 92 ? -11.867 1.533 25.913 1.00 63.62 92 ILE A CA 1
ATOM 725 C C . ILE A 1 92 ? -11.391 2.028 27.287 1.00 63.62 92 ILE A C 1
ATOM 727 O O . ILE A 1 92 ? -11.647 3.161 27.669 1.00 63.62 92 ILE A O 1
ATOM 731 N N . LEU A 1 93 ? -10.602 1.217 28.000 1.00 58.62 93 LEU A N 1
ATOM 732 C CA . LEU A 1 93 ? -10.061 1.579 29.315 1.00 58.62 93 LEU A CA 1
ATOM 733 C C . LEU A 1 93 ? -8.971 2.668 29.280 1.00 58.62 93 LEU A C 1
ATOM 735 O O . LEU A 1 93 ? -8.684 3.262 30.319 1.00 58.62 93 LEU A O 1
ATOM 739 N N . ASN A 1 94 ? -8.330 2.902 28.131 1.00 64.56 94 ASN A N 1
ATOM 740 C CA . ASN A 1 94 ? -7.170 3.793 28.013 1.00 64.56 94 ASN A CA 1
ATOM 741 C C . ASN A 1 94 ? -7.502 5.174 27.423 1.00 64.56 94 ASN A C 1
ATOM 743 O O . ASN A 1 94 ? -6.715 6.108 27.600 1.00 64.56 94 ASN A O 1
ATOM 747 N N . LEU A 1 95 ? -8.636 5.321 26.737 1.00 66.31 95 LEU A N 1
ATOM 748 C CA . LEU A 1 95 ? -9.078 6.594 26.169 1.00 66.31 95 LEU A CA 1
ATOM 749 C C . LEU A 1 95 ? -9.906 7.377 27.200 1.00 66.31 95 LEU A C 1
ATOM 751 O O . LEU A 1 95 ? -10.783 6.834 27.861 1.00 66.31 95 LEU A O 1
ATOM 755 N N . LYS A 1 96 ? -9.637 8.681 27.345 1.00 62.03 96 LYS A N 1
ATOM 756 C CA . LYS A 1 96 ? -10.413 9.597 28.211 1.00 62.03 96 LYS A CA 1
ATOM 757 C C . LYS A 1 96 ? -11.668 10.127 27.501 1.00 62.03 96 LYS A C 1
ATOM 759 O O . LYS A 1 96 ? -11.943 11.325 27.540 1.00 62.03 96 LYS A O 1
ATOM 764 N N . GLU A 1 97 ? -12.394 9.254 26.822 1.00 66.44 97 GLU A N 1
ATOM 765 C CA . GLU A 1 97 ? -13.632 9.575 26.108 1.00 66.44 97 GLU A CA 1
ATOM 766 C C . GLU A 1 97 ? -14.793 8.798 26.748 1.00 66.44 97 GLU A C 1
ATOM 768 O O . GLU A 1 97 ? -14.566 7.871 27.523 1.00 66.44 97 GLU A O 1
ATOM 773 N N . THR A 1 98 ? -16.041 9.200 26.496 1.00 71.00 98 THR A N 1
ATOM 774 C CA . THR A 1 98 ? -17.200 8.418 26.954 1.00 71.00 98 THR A CA 1
ATOM 775 C C . THR A 1 98 ? -17.263 7.099 26.191 1.00 71.00 98 THR A C 1
ATOM 777 O O . THR A 1 98 ? -17.009 7.103 24.985 1.00 71.00 98 THR A O 1
ATOM 780 N N . ASP A 1 99 ? -17.657 6.012 26.857 1.00 71.31 99 ASP A N 1
ATOM 781 C CA . ASP A 1 99 ? -17.760 4.676 26.250 1.00 71.31 99 ASP A CA 1
ATOM 782 C C . ASP A 1 99 ? -18.532 4.719 24.916 1.00 71.31 99 ASP A C 1
ATOM 784 O O . ASP A 1 99 ? -17.990 4.318 23.887 1.00 71.31 99 ASP A O 1
ATOM 788 N N . ASP A 1 100 ? -19.700 5.375 24.890 1.00 78.69 100 ASP A N 1
ATOM 789 C CA . ASP A 1 100 ? -20.528 5.557 23.685 1.00 78.69 100 ASP A CA 1
ATOM 790 C C . ASP A 1 100 ? -19.774 6.212 22.509 1.00 78.69 100 ASP A C 1
ATOM 792 O O . ASP A 1 100 ? -20.027 5.928 21.341 1.00 78.69 100 ASP A O 1
ATOM 796 N N . PHE A 1 101 ? -18.841 7.125 22.779 1.00 80.19 101 PHE A N 1
ATOM 797 C CA . PHE A 1 101 ? -18.117 7.853 21.732 1.00 80.19 101 PHE A CA 1
ATOM 798 C C . PHE A 1 101 ? -17.023 6.989 21.099 1.00 80.19 101 PHE A C 1
ATOM 800 O O . PHE A 1 101 ? -16.836 7.012 19.881 1.00 80.19 101 PHE A O 1
ATOM 807 N N . ILE A 1 102 ? -16.337 6.188 21.916 1.00 81.56 102 ILE A N 1
ATOM 808 C CA . ILE A 1 102 ? -15.340 5.218 21.452 1.00 81.56 102 ILE A CA 1
ATOM 809 C C . ILE A 1 102 ? -16.034 4.097 20.678 1.00 81.56 102 ILE A C 1
ATOM 811 O O . ILE A 1 102 ? -15.551 3.703 19.617 1.00 81.56 102 ILE A O 1
ATOM 815 N N . GLU A 1 103 ? -17.175 3.611 21.172 1.00 85.69 103 GLU A N 1
ATOM 816 C CA . GLU A 1 103 ? -17.975 2.585 20.497 1.00 85.69 103 GLU A CA 1
ATOM 817 C C . GLU A 1 103 ? -18.407 3.044 19.100 1.00 85.69 103 GLU A C 1
ATOM 819 O O . GLU A 1 103 ? -18.131 2.341 18.129 1.00 85.69 103 GLU A O 1
ATOM 824 N N . ASN A 1 104 ? -18.921 4.271 18.956 1.00 89.12 104 ASN A N 1
ATOM 825 C CA . ASN A 1 104 ? -19.263 4.840 17.646 1.00 89.12 104 ASN A CA 1
ATOM 826 C C . ASN A 1 104 ? -18.061 4.895 16.677 1.00 89.12 104 ASN A C 1
ATOM 828 O O . ASN A 1 104 ? -18.203 4.634 15.481 1.00 89.12 104 ASN A O 1
ATOM 832 N N . LYS A 1 105 ? -16.857 5.234 17.164 1.00 89.12 105 LYS A N 1
ATOM 833 C CA . LYS A 1 105 ? -15.635 5.233 16.335 1.00 89.12 105 LYS A CA 1
ATOM 834 C C . LYS A 1 105 ? -15.248 3.819 15.899 1.00 89.12 105 LYS A C 1
ATOM 836 O O . LYS A 1 105 ? -14.850 3.625 14.750 1.00 89.12 105 LYS A O 1
ATOM 841 N N . ILE A 1 106 ? -15.343 2.850 16.812 1.00 90.56 106 ILE A N 1
ATOM 842 C CA . ILE A 1 106 ? -15.056 1.437 16.541 1.00 90.56 106 ILE A CA 1
ATOM 843 C C . ILE A 1 106 ? -16.015 0.910 15.476 1.00 90.56 106 ILE A C 1
ATOM 845 O O . ILE A 1 106 ? -15.547 0.359 14.482 1.00 90.56 106 ILE A O 1
ATOM 849 N N . GLU A 1 107 ? -17.320 1.124 15.647 1.00 91.81 107 GLU A N 1
ATOM 850 C CA . GLU A 1 107 ? -18.342 0.685 14.693 1.00 91.81 107 GLU A CA 1
ATOM 851 C C . GLU A 1 107 ? -18.075 1.246 13.296 1.00 91.81 107 GLU A C 1
ATOM 853 O O . GLU A 1 107 ? -18.027 0.493 12.322 1.00 91.81 107 GLU A O 1
ATOM 858 N N . LEU A 1 108 ? -17.785 2.546 13.199 1.00 94.38 108 LEU A N 1
ATOM 859 C CA . LEU A 1 108 ? -17.495 3.195 11.924 1.00 94.38 108 LEU A CA 1
ATOM 860 C C . LEU A 1 108 ? -16.244 2.622 11.235 1.00 94.38 108 LEU A C 1
ATOM 862 O O . LEU A 1 108 ? -16.226 2.437 10.015 1.00 94.38 108 LEU A O 1
ATOM 866 N N . ILE A 1 109 ? -15.188 2.343 12.005 1.00 93.75 109 ILE A N 1
ATOM 867 C CA . ILE A 1 109 ? -13.964 1.713 11.498 1.00 93.75 109 ILE A CA 1
ATOM 868 C C . ILE A 1 109 ? -14.250 0.291 11.008 1.00 93.75 109 ILE A C 1
ATOM 870 O O . ILE A 1 109 ? -13.781 -0.084 9.931 1.00 93.75 109 ILE A O 1
ATOM 874 N N . GLU A 1 110 ? -15.000 -0.499 11.774 1.00 92.94 110 GLU A N 1
ATOM 875 C CA . GLU A 1 110 ? -15.352 -1.871 11.404 1.00 92.94 110 GLU A CA 1
ATOM 876 C C . GLU A 1 110 ? -16.227 -1.926 10.152 1.00 92.94 110 GLU A C 1
ATOM 878 O O . GLU A 1 110 ? -16.029 -2.804 9.317 1.00 92.94 110 GLU A O 1
ATOM 883 N N . GLU A 1 111 ? -17.142 -0.971 9.989 1.00 94.44 111 GLU A N 1
ATOM 884 C CA . GLU A 1 111 ? -18.034 -0.897 8.834 1.00 94.44 111 GLU A CA 1
ATOM 885 C C . GLU A 1 111 ? -17.309 -0.435 7.562 1.00 94.44 111 GLU A C 1
ATOM 887 O O . GLU A 1 111 ? -17.458 -1.036 6.497 1.00 94.44 111 GLU A O 1
ATOM 892 N N . LYS A 1 112 ? -16.531 0.652 7.645 1.00 93.75 112 LYS A N 1
ATOM 893 C CA . LYS A 1 112 ? -16.016 1.338 6.447 1.00 93.75 112 LYS A CA 1
ATOM 894 C C . LYS A 1 112 ? -14.563 1.019 6.123 1.00 93.75 112 LYS A C 1
ATOM 896 O O . LYS A 1 112 ? -14.179 0.989 4.949 1.00 93.75 112 LYS A O 1
ATOM 901 N N . PHE A 1 113 ? -13.730 0.801 7.137 1.00 91.88 113 PHE A N 1
ATOM 902 C CA . PHE A 1 113 ? -12.290 0.656 6.946 1.00 91.88 113 PHE A CA 1
ATOM 903 C C . PHE A 1 113 ? -11.841 -0.804 6.974 1.00 91.88 113 PHE A C 1
ATOM 905 O O . PHE A 1 113 ? -11.166 -1.239 6.036 1.00 91.88 113 PHE A O 1
ATOM 912 N N . LEU A 1 114 ? -12.232 -1.571 7.992 1.00 91.94 114 LEU A N 1
ATOM 913 C CA . LEU A 1 114 ? -11.738 -2.930 8.201 1.00 91.94 114 LEU A CA 1
ATOM 914 C C . LEU A 1 114 ? -12.463 -3.951 7.322 1.00 91.94 114 LEU A C 1
ATOM 916 O O . LEU A 1 114 ? -13.618 -4.290 7.537 1.00 91.94 114 LEU A O 1
ATOM 920 N N . ASP A 1 115 ? -11.730 -4.526 6.378 1.00 90.06 115 ASP A N 1
ATOM 921 C CA . ASP A 1 115 ? -12.159 -5.676 5.587 1.00 90.06 115 ASP A CA 1
ATOM 922 C C . ASP A 1 115 ? -11.108 -6.797 5.640 1.00 90.06 115 ASP A C 1
ATOM 924 O O . ASP A 1 115 ? -10.100 -6.710 6.352 1.00 90.06 115 ASP A O 1
ATOM 928 N N . ASP A 1 116 ? -11.342 -7.872 4.890 1.00 88.25 116 ASP A N 1
ATOM 929 C CA . ASP A 1 116 ? -10.434 -9.019 4.840 1.00 88.25 116 ASP A CA 1
ATOM 930 C C . ASP A 1 116 ? -9.056 -8.666 4.260 1.00 88.25 116 ASP A C 1
ATOM 932 O O . ASP A 1 116 ? -8.059 -9.277 4.646 1.00 88.25 116 ASP A O 1
ATOM 936 N N . SER A 1 117 ? -8.966 -7.645 3.401 1.00 87.50 117 SER A N 1
ATOM 937 C CA . SER A 1 117 ? -7.694 -7.164 2.852 1.00 87.50 117 SER A CA 1
ATOM 938 C C . SER A 1 117 ? -6.863 -6.463 3.927 1.00 87.50 117 SER A C 1
ATOM 940 O O . SER A 1 117 ? -5.691 -6.793 4.129 1.00 87.50 117 SER A O 1
ATOM 942 N N . ILE A 1 118 ? -7.478 -5.553 4.691 1.00 90.81 118 ILE A N 1
ATOM 943 C CA . ILE A 1 118 ? -6.819 -4.866 5.810 1.00 90.81 118 ILE A CA 1
ATOM 944 C C . ILE A 1 118 ? -6.416 -5.862 6.905 1.00 90.81 118 ILE A C 1
ATOM 946 O O . ILE A 1 118 ? -5.290 -5.798 7.406 1.00 90.81 118 ILE A O 1
ATOM 950 N N . LYS A 1 119 ? -7.279 -6.835 7.228 1.00 89.81 119 LYS A N 1
ATOM 951 C CA . LYS A 1 119 ? -6.959 -7.928 8.164 1.00 89.81 119 LYS A CA 1
ATOM 952 C C . LYS A 1 119 ? -5.768 -8.755 7.682 1.00 89.81 119 LYS A C 1
ATOM 954 O O . LYS A 1 119 ? -4.836 -8.986 8.451 1.00 89.81 119 LYS A O 1
ATOM 959 N N . ALA A 1 120 ? -5.760 -9.174 6.416 1.00 86.81 120 ALA A N 1
ATOM 960 C CA . ALA A 1 120 ? -4.650 -9.930 5.842 1.00 86.81 120 ALA A CA 1
ATOM 961 C C . ALA A 1 120 ? -3.341 -9.128 5.877 1.00 86.81 120 ALA A C 1
ATOM 963 O O . ALA A 1 120 ? -2.294 -9.674 6.229 1.00 86.81 120 ALA A O 1
ATOM 964 N N . LYS A 1 121 ? -3.396 -7.822 5.583 1.00 87.25 121 LYS A N 1
ATOM 965 C CA . LYS A 1 121 ? -2.236 -6.927 5.670 1.00 87.25 121 LYS A CA 1
ATOM 966 C C . LYS A 1 121 ? -1.717 -6.796 7.102 1.00 87.25 121 LYS A C 1
ATOM 968 O O . LYS A 1 121 ? -0.510 -6.871 7.314 1.00 87.25 121 LYS A O 1
ATOM 973 N N . PHE A 1 122 ? -2.607 -6.649 8.081 1.00 88.50 122 PHE A N 1
ATOM 974 C CA . PHE A 1 122 ? -2.242 -6.637 9.497 1.00 88.50 122 PHE A CA 1
ATOM 975 C C . PHE A 1 122 ? -1.563 -7.944 9.921 1.00 88.50 122 PHE A C 1
ATOM 977 O O . PHE A 1 122 ? -0.502 -7.906 10.543 1.00 88.50 122 PHE A O 1
ATOM 984 N N . LEU A 1 123 ? -2.116 -9.099 9.541 1.00 86.06 123 LEU A N 1
ATOM 985 C CA . LEU A 1 123 ? -1.513 -10.403 9.835 1.00 86.06 123 LEU A CA 1
ATOM 986 C C . LEU A 1 123 ? -0.139 -10.554 9.175 1.00 86.06 123 LEU A C 1
ATOM 988 O O . LEU A 1 123 ? 0.804 -10.989 9.827 1.00 86.06 123 LEU A O 1
ATOM 992 N N . LEU A 1 124 ? 0.007 -10.138 7.914 1.00 85.38 124 LEU A N 1
ATOM 993 C CA . LEU A 1 124 ? 1.300 -10.135 7.234 1.00 85.38 124 LEU A CA 1
ATOM 994 C C . LEU A 1 124 ? 2.318 -9.271 7.992 1.00 85.38 124 LEU A C 1
ATOM 996 O O . LEU A 1 124 ? 3.403 -9.747 8.305 1.00 85.38 124 LEU A O 1
ATOM 1000 N N . ASN A 1 125 ? 1.962 -8.033 8.339 1.00 80.94 125 ASN A N 1
ATOM 1001 C CA . ASN A 1 125 ? 2.866 -7.093 9.004 1.00 80.94 125 ASN A CA 1
ATOM 1002 C C . ASN A 1 125 ? 3.180 -7.466 10.464 1.00 80.94 125 ASN A C 1
ATOM 1004 O O . ASN A 1 125 ? 4.221 -7.065 10.975 1.00 80.94 125 ASN A O 1
ATOM 1008 N N . SER A 1 126 ? 2.315 -8.222 11.139 1.00 77.38 126 SER A N 1
ATOM 1009 C CA . SER A 1 126 ? 2.529 -8.649 12.530 1.00 77.38 126 SER A CA 1
ATOM 1010 C C . SER A 1 126 ? 3.224 -10.007 12.652 1.00 77.38 126 SER A C 1
ATOM 1012 O O . SER A 1 126 ? 3.867 -10.271 13.667 1.00 77.38 126 SER A O 1
ATOM 1014 N N . LEU A 1 127 ? 3.120 -10.870 11.635 1.00 75.19 127 LEU A N 1
ATOM 1015 C CA . LEU A 1 127 ? 3.594 -12.258 11.696 1.00 75.19 127 LEU A CA 1
ATOM 1016 C C . LEU A 1 127 ? 4.750 -12.570 10.741 1.00 75.19 127 LEU A C 1
ATOM 1018 O O . LEU A 1 127 ? 5.210 -13.717 10.719 1.00 75.19 127 LEU A O 1
ATOM 1022 N N . TYR A 1 128 ? 5.212 -11.613 9.931 1.00 75.50 128 TYR A N 1
ATOM 1023 C CA . TYR A 1 128 ? 6.241 -11.903 8.938 1.00 75.50 128 TYR A CA 1
ATOM 1024 C C . TYR A 1 128 ? 7.540 -12.394 9.592 1.00 75.50 128 TYR A C 1
ATOM 1026 O O . TYR A 1 128 ? 8.147 -11.746 10.442 1.00 75.50 128 TYR A O 1
ATOM 1034 N N . LYS A 1 129 ? 7.979 -13.578 9.156 1.00 76.12 129 LYS A N 1
ATOM 1035 C CA . LYS A 1 129 ? 9.261 -14.195 9.543 1.00 76.12 129 LYS A CA 1
ATOM 1036 C C . LYS A 1 129 ? 10.310 -14.099 8.436 1.00 76.12 129 LYS A C 1
ATOM 1038 O O . LYS A 1 129 ? 11.444 -14.528 8.614 1.00 76.12 129 LYS A O 1
ATOM 1043 N N . THR A 1 130 ? 9.919 -13.564 7.285 1.00 81.12 130 THR A N 1
ATOM 1044 C CA . THR A 1 130 ? 10.718 -13.444 6.063 1.00 81.12 130 THR A CA 1
ATOM 1045 C C . THR A 1 130 ? 10.669 -12.013 5.561 1.00 81.12 130 THR A C 1
ATOM 1047 O O . THR A 1 130 ? 9.863 -11.222 6.033 1.00 81.12 130 THR A O 1
ATOM 1050 N N . ASN A 1 131 ? 11.497 -11.668 4.581 1.00 86.19 131 ASN A N 1
ATOM 1051 C CA . ASN A 1 131 ? 11.450 -10.328 4.005 1.00 86.19 131 ASN A CA 1
ATOM 1052 C C . ASN A 1 131 ? 10.083 -10.060 3.361 1.00 86.19 131 ASN A C 1
ATOM 1054 O O . ASN A 1 131 ? 9.532 -10.944 2.701 1.00 86.19 131 ASN A O 1
ATOM 1058 N N . ILE A 1 132 ? 9.568 -8.844 3.523 1.00 87.62 132 ILE A N 1
ATOM 1059 C CA . ILE A 1 132 ? 8.353 -8.388 2.840 1.00 87.62 132 ILE A CA 1
ATOM 1060 C C . ILE A 1 132 ? 8.717 -7.330 1.804 1.00 87.62 132 ILE A C 1
ATOM 1062 O O . ILE A 1 132 ? 9.585 -6.487 2.047 1.00 87.62 132 ILE A O 1
ATOM 1066 N N . LEU A 1 133 ? 8.054 -7.378 0.647 1.00 87.88 133 LEU A N 1
ATOM 1067 C CA . LEU A 1 133 ? 8.115 -6.291 -0.322 1.00 87.88 133 LEU A CA 1
ATOM 1068 C C . LEU A 1 133 ? 7.412 -5.071 0.275 1.00 87.88 133 LEU A C 1
ATOM 1070 O O . LEU A 1 133 ? 6.247 -5.146 0.667 1.00 87.88 133 LEU A O 1
ATOM 1074 N N . ASP A 1 134 ? 8.141 -3.966 0.354 1.00 84.06 134 ASP A N 1
ATOM 1075 C CA . ASP A 1 134 ? 7.671 -2.736 0.978 1.00 84.06 134 ASP A CA 1
ATOM 1076 C C . ASP A 1 134 ? 7.354 -1.658 -0.055 1.00 84.06 134 ASP A C 1
ATOM 1078 O O . ASP A 1 134 ? 6.248 -1.124 -0.076 1.00 84.06 134 ASP A O 1
ATOM 1082 N N . LYS A 1 135 ? 8.306 -1.376 -0.950 1.00 87.50 135 LYS A N 1
ATOM 1083 C CA . LYS A 1 135 ? 8.130 -0.394 -2.022 1.00 87.50 135 LYS A CA 1
ATOM 1084 C C . LYS A 1 135 ? 8.641 -0.946 -3.343 1.00 87.50 135 LYS A C 1
ATOM 1086 O O . LYS A 1 135 ? 9.632 -1.673 -3.376 1.00 87.50 135 LYS A O 1
ATOM 1091 N N . PHE A 1 136 ? 7.958 -0.572 -4.414 1.00 90.56 136 PHE A N 1
ATOM 1092 C CA . PHE A 1 136 ? 8.354 -0.847 -5.784 1.00 90.56 136 PHE A CA 1
ATOM 1093 C C . PHE A 1 136 ? 8.262 0.454 -6.575 1.00 90.56 136 PHE A C 1
ATOM 1095 O O . PHE A 1 136 ? 7.191 1.059 -6.618 1.00 90.56 136 PHE A O 1
ATOM 1102 N N . ASP A 1 137 ? 9.386 0.864 -7.153 1.00 92.88 137 ASP A N 1
ATOM 1103 C CA . ASP A 1 137 ? 9.517 2.037 -8.014 1.00 92.88 137 ASP A CA 1
ATOM 1104 C C . ASP A 1 137 ? 10.225 1.621 -9.312 1.00 92.88 137 ASP A C 1
ATOM 1106 O O . ASP A 1 137 ? 10.988 0.649 -9.328 1.00 92.88 137 ASP A O 1
ATOM 1110 N N . TRP A 1 138 ? 10.011 2.365 -10.393 1.00 95.62 138 TRP A N 1
ATOM 1111 C CA . TRP A 1 138 ? 10.633 2.090 -11.685 1.00 95.62 138 TRP A CA 1
ATOM 1112 C C . TRP A 1 138 ? 10.907 3.378 -12.464 1.00 95.62 138 TRP A C 1
ATOM 1114 O O . TRP A 1 138 ? 10.278 4.407 -12.229 1.00 95.62 138 TRP A O 1
ATOM 1124 N N . GLU A 1 139 ? 11.857 3.314 -13.391 1.00 96.88 139 GLU A N 1
ATOM 1125 C CA . GLU A 1 139 ? 12.112 4.350 -14.396 1.00 96.88 139 GLU A CA 1
ATOM 1126 C C . GLU A 1 139 ? 12.540 3.702 -15.713 1.00 96.88 139 GLU A C 1
ATOM 1128 O O . GLU A 1 139 ? 13.044 2.580 -15.719 1.00 96.88 139 GLU A O 1
ATOM 1133 N N . ILE A 1 140 ? 12.350 4.408 -16.825 1.00 96.81 140 ILE A N 1
ATOM 1134 C CA . ILE A 1 140 ? 12.806 3.963 -18.144 1.00 96.81 140 ILE A CA 1
ATOM 1135 C C . ILE A 1 140 ? 13.958 4.863 -18.570 1.00 96.81 140 ILE A C 1
ATOM 1137 O O . ILE A 1 140 ? 13.836 6.088 -18.553 1.00 96.81 140 ILE A O 1
ATOM 1141 N N . ILE A 1 141 ? 15.063 4.247 -18.974 1.00 95.69 141 ILE A N 1
ATOM 1142 C CA . ILE A 1 141 ? 16.212 4.925 -19.568 1.00 95.69 141 ILE A CA 1
ATOM 1143 C C . ILE A 1 141 ? 16.475 4.369 -20.966 1.00 95.69 141 ILE A C 1
ATOM 1145 O O . ILE A 1 141 ? 16.075 3.256 -21.296 1.00 95.69 141 ILE A O 1
ATOM 1149 N N . THR A 1 142 ? 17.165 5.137 -21.802 1.00 95.56 142 THR A N 1
ATOM 1150 C CA . THR A 1 142 ? 17.657 4.660 -23.102 1.00 95.56 142 THR A CA 1
ATOM 1151 C C . THR A 1 142 ? 19.164 4.490 -23.018 1.00 95.56 142 THR A C 1
ATOM 1153 O O . THR A 1 142 ? 19.880 5.435 -22.680 1.00 95.56 142 THR A O 1
ATOM 1156 N N . LYS A 1 143 ? 19.644 3.277 -23.291 1.00 94.25 143 LYS A N 1
ATOM 1157 C CA . LYS A 1 143 ? 21.068 2.978 -23.423 1.00 94.25 143 LYS A CA 1
ATOM 1158 C C . LYS A 1 143 ? 21.466 3.034 -24.886 1.00 94.25 143 LYS A C 1
ATOM 1160 O O . LYS A 1 143 ? 20.686 2.671 -25.757 1.00 94.25 143 LYS A O 1
ATOM 1165 N N . TYR A 1 144 ? 22.694 3.465 -25.128 1.00 92.69 144 TYR A N 1
ATOM 1166 C CA . TYR A 1 144 ? 23.245 3.589 -26.466 1.00 92.69 144 TYR A CA 1
ATOM 1167 C C . TYR A 1 144 ? 24.466 2.684 -26.587 1.00 92.69 144 TYR A C 1
ATOM 1169 O O . TYR A 1 144 ? 25.370 2.757 -25.750 1.00 92.69 144 TYR A O 1
ATOM 1177 N N . HIS A 1 145 ? 24.501 1.845 -27.617 1.00 89.69 145 HIS A N 1
ATOM 1178 C CA . HIS A 1 145 ? 25.676 1.066 -27.984 1.00 89.69 145 HIS A CA 1
ATOM 1179 C C . HIS A 1 145 ? 26.146 1.500 -29.370 1.00 89.69 145 HIS A C 1
ATOM 1181 O O . HIS A 1 145 ? 25.352 1.574 -30.301 1.00 89.69 145 HIS A O 1
ATOM 1187 N N . GLN A 1 146 ? 27.428 1.835 -29.507 1.00 82.50 146 GLN A N 1
ATOM 1188 C CA . GLN A 1 146 ? 27.996 2.205 -30.799 1.00 82.50 146 GLN A CA 1
ATOM 1189 C C . GLN A 1 146 ? 28.913 1.090 -31.290 1.00 82.50 146 GLN A C 1
ATOM 1191 O O . GLN A 1 146 ? 29.999 0.893 -30.742 1.00 82.50 146 GLN A O 1
ATOM 1196 N N . GLU A 1 147 ? 28.510 0.423 -32.368 1.00 79.19 147 GLU A N 1
ATOM 1197 C CA . GLU A 1 147 ? 29.346 -0.536 -33.083 1.00 79.19 147 GLU A CA 1
ATOM 1198 C C . GLU A 1 147 ? 29.764 0.078 -34.433 1.00 79.19 147 GLU A C 1
ATOM 1200 O O . GLU A 1 147 ? 29.004 0.190 -35.400 1.00 79.19 147 GLU A O 1
ATOM 1205 N N . GLY A 1 148 ? 30.993 0.602 -34.486 1.00 82.56 148 GLY A N 1
ATOM 1206 C CA . GLY A 1 148 ? 31.505 1.326 -35.653 1.00 82.56 148 GLY A CA 1
ATOM 1207 C C . GLY A 1 148 ? 30.757 2.641 -35.932 1.00 82.56 148 GLY A C 1
ATOM 1208 O O . GLY A 1 148 ? 30.887 3.610 -35.182 1.00 82.56 148 GLY A O 1
ATOM 1209 N N . LYS A 1 149 ? 30.027 2.711 -37.058 1.00 79.31 149 LYS A N 1
ATOM 1210 C CA . LYS A 1 149 ? 29.234 3.895 -37.467 1.00 79.31 149 LYS A CA 1
ATOM 1211 C C . LYS A 1 149 ? 27.744 3.791 -37.119 1.00 79.31 149 LYS A C 1
ATOM 1213 O O . LYS A 1 149 ? 27.023 4.756 -37.361 1.00 79.31 149 LYS A O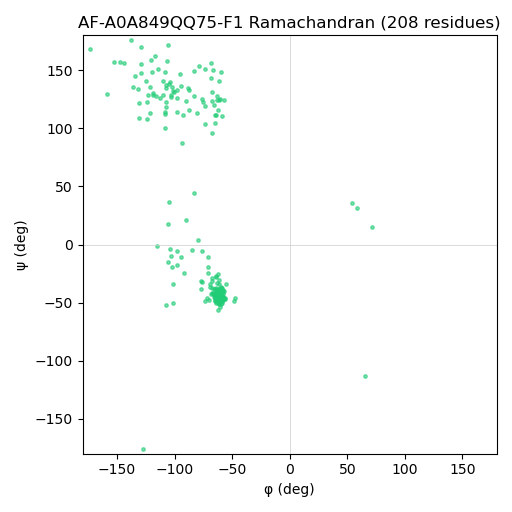 1
ATOM 1218 N N . GLN A 1 150 ? 27.282 2.648 -36.616 1.00 80.62 150 GLN A N 1
ATOM 1219 C CA . GLN A 1 150 ? 25.893 2.467 -36.205 1.00 80.62 150 GLN A CA 1
ATOM 1220 C C . GLN A 1 150 ? 25.752 2.749 -34.709 1.00 80.62 150 GLN A C 1
ATOM 1222 O O . GLN A 1 150 ? 26.605 2.357 -33.914 1.00 80.62 150 GLN A O 1
ATOM 1227 N N . LEU A 1 151 ? 24.691 3.476 -34.364 1.00 84.12 151 LEU A N 1
ATOM 1228 C CA . LEU A 1 151 ? 24.256 3.726 -32.997 1.00 84.12 151 LEU A CA 1
ATOM 1229 C C . LEU A 1 151 ? 22.987 2.908 -32.775 1.00 84.12 151 LEU A C 1
ATOM 1231 O O . LEU A 1 151 ? 21.996 3.117 -33.473 1.00 84.12 151 LEU A O 1
ATOM 1235 N N . GLU A 1 152 ? 23.034 1.985 -31.830 1.00 90.12 152 GLU A N 1
ATOM 1236 C CA . GLU A 1 152 ? 21.887 1.198 -31.405 1.00 90.12 152 GLU A CA 1
ATOM 1237 C C . GLU A 1 152 ? 21.321 1.782 -30.114 1.00 90.12 152 GLU A C 1
ATOM 1239 O O . GLU A 1 152 ? 22.058 2.054 -29.162 1.00 90.12 152 GLU A O 1
ATOM 1244 N N . GLU A 1 153 ? 20.006 1.979 -30.096 1.00 93.25 153 GLU A N 1
ATOM 1245 C CA . GLU A 1 153 ? 19.258 2.448 -28.934 1.00 93.25 153 GLU A CA 1
ATOM 1246 C C . GLU A 1 153 ? 18.530 1.265 -28.298 1.00 93.25 153 GLU A C 1
ATOM 1248 O O . GLU A 1 153 ? 17.782 0.552 -28.967 1.00 93.25 153 GLU A O 1
ATOM 1253 N N . LEU A 1 154 ? 18.727 1.068 -26.997 1.00 93.06 154 LEU A N 1
ATOM 1254 C CA . LEU A 1 154 ? 18.069 0.024 -26.224 1.00 93.06 154 LEU A CA 1
ATOM 1255 C C . LEU A 1 154 ? 17.323 0.660 -25.045 1.00 93.06 154 LEU A C 1
ATOM 1257 O O . LEU A 1 154 ? 17.968 1.125 -24.097 1.00 93.06 154 LEU A O 1
ATOM 1261 N N . PRO A 1 155 ? 15.979 0.703 -25.063 1.00 94.62 155 PRO A N 1
ATOM 1262 C CA . PRO A 1 155 ? 15.211 1.084 -23.888 1.00 94.62 155 PRO A CA 1
ATOM 1263 C C . PRO A 1 155 ? 15.359 0.014 -22.800 1.00 94.62 155 PRO A C 1
ATOM 1265 O O . PRO A 1 155 ? 15.199 -1.178 -23.055 1.00 94.62 155 PRO A O 1
ATOM 1268 N N . VAL A 1 156 ? 15.660 0.449 -21.578 1.00 96.62 156 VAL A N 1
ATOM 1269 C CA . VAL A 1 156 ? 15.857 -0.412 -20.406 1.00 96.62 156 VAL A CA 1
ATOM 1270 C C . VAL A 1 156 ? 15.053 0.156 -19.244 1.00 96.62 156 VAL A C 1
ATOM 1272 O O . VAL A 1 156 ? 15.105 1.356 -18.967 1.00 96.62 156 VAL A O 1
ATOM 1275 N N . ALA A 1 157 ? 14.323 -0.706 -18.544 1.00 97.25 157 ALA A N 1
ATOM 1276 C CA . ALA A 1 157 ? 13.676 -0.355 -17.291 1.00 97.25 157 ALA A CA 1
ATOM 1277 C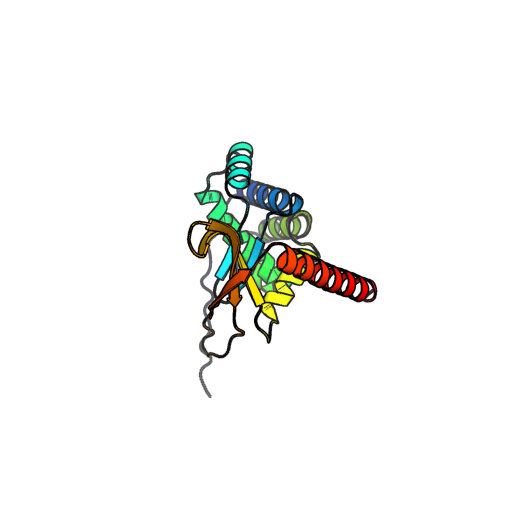 C . ALA A 1 157 ? 14.645 -0.581 -16.124 1.00 97.25 157 ALA A C 1
ATOM 1279 O O . ALA A 1 157 ? 15.265 -1.639 -16.014 1.00 97.25 157 ALA A O 1
ATOM 1280 N N . ILE A 1 158 ? 14.755 0.398 -15.229 1.00 97.19 158 ILE A N 1
ATOM 1281 C CA . ILE A 1 158 ? 15.408 0.239 -13.931 1.00 97.19 158 ILE A CA 1
ATOM 1282 C C . ILE A 1 158 ? 14.313 -0.004 -12.898 1.00 97.19 158 ILE A C 1
ATOM 1284 O O . ILE A 1 158 ? 13.511 0.882 -12.606 1.00 97.19 158 ILE A O 1
ATOM 1288 N N . LEU A 1 159 ? 14.296 -1.202 -12.322 1.00 96.62 159 LEU A N 1
ATOM 1289 C CA . LEU A 1 159 ? 13.369 -1.602 -11.270 1.00 96.62 159 LEU A CA 1
ATOM 1290 C C . LEU A 1 159 ? 14.030 -1.469 -9.901 1.00 96.62 159 LEU A C 1
ATOM 1292 O O . LEU A 1 159 ? 15.145 -1.949 -9.694 1.00 96.62 159 LEU A O 1
ATOM 1296 N N . ARG A 1 160 ? 13.332 -0.862 -8.938 1.00 96.56 160 ARG A N 1
ATOM 1297 C CA . ARG A 1 160 ? 13.803 -0.677 -7.559 1.00 96.56 160 ARG A CA 1
ATOM 1298 C C . ARG A 1 160 ? 12.833 -1.332 -6.585 1.00 96.56 160 ARG A C 1
ATOM 1300 O O . ARG A 1 160 ? 11.709 -0.869 -6.405 1.00 96.56 160 ARG A O 1
ATOM 1307 N N . PHE A 1 161 ? 13.290 -2.383 -5.913 1.00 94.88 161 PHE A N 1
ATOM 1308 C CA . PHE A 1 161 ? 12.521 -3.101 -4.898 1.00 94.88 161 PHE A CA 1
ATOM 1309 C C . PHE A 1 161 ? 13.094 -2.813 -3.515 1.00 94.88 161 PHE A C 1
ATOM 1311 O O . PHE A 1 161 ? 14.210 -3.232 -3.201 1.00 94.88 161 PHE A O 1
ATOM 1318 N N . ARG A 1 162 ? 12.327 -2.132 -2.663 1.00 92.56 162 ARG A N 1
ATOM 1319 C CA . ARG A 1 162 ? 12.638 -1.992 -1.239 1.00 92.56 162 ARG A CA 1
ATOM 1320 C C . ARG A 1 162 ? 11.981 -3.134 -0.482 1.00 92.56 162 ARG A C 1
ATOM 1322 O O . ARG A 1 162 ? 10.765 -3.302 -0.545 1.00 92.56 162 ARG A O 1
ATOM 1329 N N . ILE A 1 163 ? 12.778 -3.896 0.254 1.00 91.00 163 ILE A N 1
ATOM 1330 C CA . ILE A 1 163 ? 12.303 -4.941 1.157 1.00 91.00 163 ILE A CA 1
ATOM 1331 C C . ILE A 1 163 ? 12.484 -4.518 2.613 1.00 91.00 163 ILE A C 1
ATOM 1333 O O . ILE A 1 163 ? 13.445 -3.822 2.947 1.00 91.00 163 ILE A O 1
ATOM 1337 N N . LYS A 1 164 ? 11.588 -4.981 3.484 1.00 86.25 164 LYS A N 1
ATOM 1338 C CA . LYS A 1 164 ? 11.736 -4.922 4.944 1.00 86.25 164 LYS A CA 1
ATOM 1339 C C . LYS A 1 164 ? 12.164 -6.285 5.467 1.00 86.25 164 LYS A C 1
ATOM 1341 O O . LYS A 1 164 ? 11.574 -7.301 5.100 1.00 86.25 164 LYS A O 1
ATOM 1346 N N . HIS A 1 165 ? 13.187 -6.304 6.312 1.00 85.06 165 HIS A N 1
ATOM 1347 C CA . HIS A 1 165 ? 13.672 -7.514 6.967 1.00 85.06 165 HIS A CA 1
ATOM 1348 C C . HIS A 1 165 ? 12.853 -7.841 8.224 1.00 85.06 165 HIS A C 1
ATOM 1350 O O . HIS A 1 165 ? 12.365 -6.918 8.887 1.00 85.06 165 HIS A O 1
ATOM 1356 N N . PRO A 1 166 ? 12.709 -9.135 8.578 1.00 79.19 166 PRO A N 1
ATOM 1357 C CA . PRO A 1 166 ? 12.139 -9.528 9.862 1.00 79.19 166 PRO A CA 1
ATOM 1358 C C . PRO A 1 166 ? 12.973 -8.959 11.009 1.00 79.19 166 PRO A C 1
ATOM 1360 O O . PRO A 1 1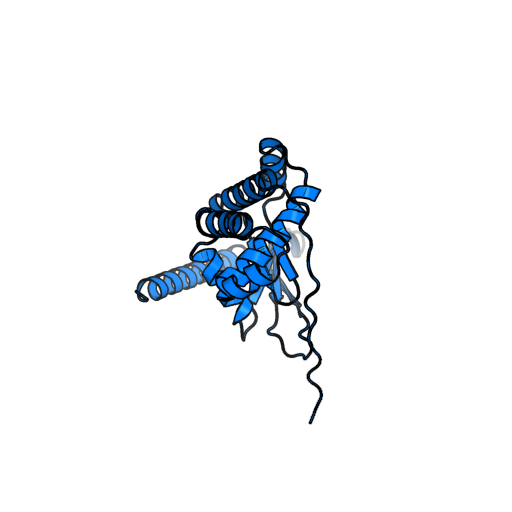66 ? 14.192 -8.800 10.897 1.00 79.19 166 PRO A O 1
ATOM 1363 N N . PHE A 1 167 ? 12.309 -8.655 12.121 1.00 74.00 167 PHE A N 1
ATOM 1364 C CA . PHE A 1 167 ? 12.982 -8.130 13.301 1.00 74.00 167 PHE A CA 1
ATOM 1365 C C . PHE A 1 167 ? 13.920 -9.189 13.887 1.00 74.00 167 PHE A C 1
ATOM 1367 O O . PHE A 1 167 ? 13.489 -10.270 14.285 1.00 74.00 167 PHE A O 1
ATOM 1374 N N . SER A 1 168 ? 15.209 -8.863 13.940 1.00 71.75 168 SER A N 1
ATOM 1375 C CA . SER A 1 168 ? 16.246 -9.684 14.576 1.00 71.75 168 SER A CA 1
ATOM 1376 C C . SER A 1 168 ? 16.729 -9.117 15.912 1.00 71.75 168 SER A C 1
ATOM 1378 O O . SER A 1 168 ? 17.416 -9.811 16.656 1.00 71.75 168 SER A O 1
ATOM 1380 N N . ASP A 1 169 ? 16.414 -7.851 16.196 1.00 69.88 169 ASP A N 1
ATOM 1381 C CA . ASP A 1 169 ? 17.037 -7.066 17.263 1.00 69.88 169 ASP A CA 1
ATOM 1382 C C . ASP A 1 169 ? 16.088 -6.863 18.460 1.00 69.88 169 ASP A C 1
ATOM 1384 O O . ASP A 1 169 ? 14.866 -6.931 18.323 1.00 69.88 169 ASP A O 1
ATOM 1388 N N . SER A 1 170 ? 16.657 -6.578 19.637 1.00 72.50 170 SER A N 1
ATOM 1389 C CA . SER A 1 170 ? 15.928 -6.195 20.856 1.00 72.50 170 SER A CA 1
ATOM 1390 C C . SER A 1 170 ? 16.568 -4.935 21.467 1.00 72.50 170 SER A C 1
ATOM 1392 O O . SER A 1 170 ? 17.660 -5.049 22.028 1.00 72.50 170 SER A O 1
ATOM 1394 N N . PRO A 1 171 ? 15.926 -3.747 21.411 1.00 71.06 171 PRO A N 1
ATOM 1395 C CA . PRO A 1 171 ? 14.580 -3.483 20.890 1.00 71.06 171 PRO A CA 1
ATOM 1396 C C . PRO A 1 171 ? 14.481 -3.662 19.362 1.00 71.06 171 PRO A C 1
ATOM 1398 O O . PRO A 1 171 ? 15.499 -3.570 18.675 1.00 71.06 171 PRO A O 1
ATOM 1401 N N . PRO A 1 172 ? 13.276 -3.928 18.825 1.00 70.44 172 PRO A N 1
ATOM 1402 C CA . PRO A 1 172 ? 13.080 -4.135 17.394 1.00 70.44 172 PRO A CA 1
ATOM 1403 C C . PRO A 1 172 ? 13.426 -2.868 16.604 1.00 70.44 172 PRO A C 1
ATOM 1405 O O . PRO A 1 172 ? 12.904 -1.791 16.885 1.00 70.44 172 PRO A O 1
ATOM 1408 N N . VAL A 1 173 ? 14.289 -3.013 15.596 1.00 71.75 173 VAL A N 1
ATOM 1409 C CA . VAL A 1 173 ? 14.652 -1.948 14.651 1.00 71.75 173 VAL A CA 1
ATOM 1410 C C . VAL A 1 173 ? 14.250 -2.377 13.247 1.00 71.75 173 VAL A C 1
ATOM 1412 O O . VAL A 1 173 ? 14.563 -3.484 12.806 1.00 71.75 173 VAL A O 1
ATOM 1415 N N . GLU A 1 174 ? 13.549 -1.496 12.539 1.00 76.31 174 GLU A N 1
ATOM 1416 C CA . GLU A 1 174 ? 13.145 -1.727 11.157 1.00 76.31 174 GLU A CA 1
ATOM 1417 C C . GLU A 1 174 ? 14.357 -1.594 10.224 1.00 76.31 174 GLU A C 1
ATOM 1419 O O . GLU A 1 174 ? 15.004 -0.549 10.157 1.00 76.31 174 GLU A O 1
ATOM 1424 N N . LYS A 1 175 ? 14.686 -2.674 9.506 1.00 82.75 175 LYS A N 1
ATOM 1425 C CA . LYS A 1 175 ? 15.795 -2.712 8.544 1.00 82.75 175 LYS A CA 1
ATOM 1426 C C . LYS A 1 175 ? 15.239 -2.855 7.140 1.00 82.75 175 LYS A C 1
ATOM 1428 O O . LYS A 1 175 ? 14.501 -3.802 6.861 1.00 82.75 175 LYS A O 1
ATOM 1433 N N . THR A 1 176 ? 15.638 -1.952 6.250 1.00 88.44 176 THR A N 1
ATOM 1434 C CA . THR A 1 176 ? 15.276 -2.022 4.833 1.00 88.44 176 THR A CA 1
ATOM 1435 C C . THR A 1 176 ? 16.494 -2.251 3.955 1.00 88.44 176 THR A C 1
ATOM 1437 O O . THR A 1 176 ? 17.615 -1.875 4.301 1.00 88.44 176 THR A O 1
ATOM 1440 N N . LYS A 1 177 ? 16.272 -2.897 2.812 1.00 91.81 177 LYS A N 1
ATOM 1441 C CA . LYS A 1 177 ? 17.275 -3.066 1.763 1.00 91.81 177 LYS A CA 1
ATOM 1442 C C . LYS A 1 177 ? 16.628 -2.804 0.415 1.00 91.81 177 LYS A C 1
ATOM 1444 O O . LYS A 1 177 ? 15.538 -3.304 0.153 1.00 91.81 177 LYS A O 1
ATOM 1449 N N . THR A 1 178 ? 17.313 -2.050 -0.435 1.00 95.25 178 THR A N 1
ATOM 1450 C CA . THR A 1 178 ? 16.875 -1.800 -1.809 1.00 95.25 178 THR A CA 1
ATOM 1451 C C . THR A 1 178 ? 17.698 -2.646 -2.767 1.00 95.25 178 THR A C 1
ATOM 1453 O O . THR A 1 178 ? 18.927 -2.636 -2.707 1.00 95.25 178 THR A O 1
ATOM 1456 N N . PHE A 1 179 ? 17.017 -3.373 -3.644 1.00 94.94 179 PHE A N 1
ATOM 1457 C CA . PHE A 1 179 ? 17.612 -4.031 -4.798 1.00 94.94 179 PHE A CA 1
ATOM 1458 C C . PHE A 1 179 ? 17.250 -3.252 -6.055 1.00 94.94 179 PHE A C 1
ATOM 1460 O O . PHE A 1 179 ? 16.114 -2.798 -6.194 1.00 94.94 179 PHE A O 1
ATOM 1467 N N . VAL A 1 180 ? 18.226 -3.094 -6.942 1.00 96.06 180 VAL A N 1
ATOM 1468 C CA . VAL A 1 180 ? 18.067 -2.381 -8.206 1.00 96.06 180 VAL A CA 1
ATOM 1469 C C . VAL A 1 180 ? 18.453 -3.331 -9.326 1.00 96.06 180 VAL A C 1
ATOM 1471 O O . VAL A 1 180 ? 19.517 -3.945 -9.260 1.00 96.06 180 VAL A O 1
ATOM 1474 N N . PHE A 1 181 ? 17.581 -3.455 -10.318 1.00 95.12 181 PHE A N 1
ATOM 1475 C CA . PHE A 1 181 ? 17.773 -4.313 -11.479 1.00 95.12 181 PHE A CA 1
ATOM 1476 C C . PHE A 1 181 ? 17.534 -3.506 -12.744 1.00 95.12 181 PHE A C 1
ATOM 1478 O O . PHE A 1 181 ? 16.701 -2.604 -12.757 1.00 95.12 181 PHE A O 1
ATOM 1485 N N . GLU A 1 182 ? 18.255 -3.852 -13.797 1.00 96.12 182 GLU A N 1
ATOM 1486 C CA . GLU A 1 182 ? 17.972 -3.400 -15.150 1.00 96.12 182 GLU A CA 1
ATOM 1487 C C . GLU A 1 182 ? 17.330 -4.550 -15.909 1.00 96.12 182 GLU A C 1
ATOM 1489 O O . GLU A 1 182 ? 17.735 -5.696 -15.725 1.00 96.12 182 GLU A O 1
ATOM 1494 N N . THR A 1 183 ? 16.332 -4.246 -16.729 1.00 96.06 183 THR A N 1
ATOM 1495 C CA . THR A 1 183 ? 15.583 -5.263 -17.462 1.00 96.06 183 THR A CA 1
ATOM 1496 C C . THR A 1 183 ? 15.001 -4.701 -18.756 1.00 96.06 183 THR A C 1
ATOM 1498 O O . THR A 1 183 ? 14.839 -3.484 -18.902 1.00 96.06 183 THR A O 1
ATOM 1501 N N . ILE A 1 184 ? 14.716 -5.581 -19.710 1.00 96.19 184 ILE A N 1
ATOM 1502 C CA . ILE A 1 184 ? 14.105 -5.248 -21.005 1.00 96.19 184 ILE A CA 1
ATOM 1503 C C . ILE A 1 184 ? 12.632 -5.675 -21.046 1.00 96.19 184 ILE A C 1
ATOM 1505 O O . ILE A 1 184 ? 12.147 -6.349 -20.143 1.00 96.19 184 ILE A O 1
ATOM 1509 N N . SER A 1 185 ? 11.903 -5.290 -22.096 1.00 95.12 185 SER A N 1
ATOM 1510 C CA . SER A 1 185 ? 10.466 -5.582 -22.201 1.00 95.12 185 SER A CA 1
ATOM 1511 C C . SER A 1 185 ? 10.138 -7.077 -22.141 1.00 95.12 185 SER A C 1
ATOM 1513 O O . SER A 1 185 ? 9.189 -7.448 -21.466 1.00 95.12 185 SER A O 1
ATOM 1515 N N . GLU A 1 186 ? 10.937 -7.928 -22.789 1.00 94.44 186 GLU A N 1
ATOM 1516 C CA . GLU A 1 186 ? 10.711 -9.383 -22.813 1.00 94.44 186 GLU A CA 1
ATOM 1517 C C . GLU A 1 186 ? 10.778 -10.000 -21.403 1.00 94.44 186 GLU A C 1
ATOM 1519 O O . GLU A 1 186 ? 9.886 -10.735 -20.994 1.00 94.44 186 GLU A O 1
ATOM 1524 N N . GLU A 1 187 ? 11.775 -9.617 -20.605 1.00 96.06 187 GLU A N 1
ATOM 1525 C CA . GLU A 1 187 ? 11.919 -10.084 -19.219 1.00 96.06 187 GLU A CA 1
ATOM 1526 C C . GLU A 1 187 ? 10.804 -9.553 -18.294 1.00 96.06 187 GLU A C 1
ATOM 1528 O O . GLU A 1 187 ? 10.433 -10.206 -17.314 1.00 96.06 187 GLU A O 1
ATOM 1533 N N . ILE A 1 188 ? 10.249 -8.371 -18.592 1.00 95.31 188 ILE A N 1
ATOM 1534 C CA . ILE A 1 188 ? 9.075 -7.835 -17.887 1.00 95.31 188 ILE A CA 1
ATOM 1535 C C . ILE A 1 188 ? 7.835 -8.685 -18.176 1.00 95.31 188 ILE A C 1
ATOM 1537 O O . ILE A 1 188 ? 7.074 -8.962 -17.247 1.00 95.31 188 ILE A O 1
ATOM 1541 N N . ASP A 1 189 ? 7.632 -9.115 -19.421 1.00 95.94 189 ASP A N 1
ATOM 1542 C CA . ASP A 1 189 ? 6.491 -9.954 -19.803 1.00 95.94 189 ASP A CA 1
ATOM 1543 C C . ASP A 1 189 ? 6.534 -11.320 -19.090 1.00 95.94 189 ASP A C 1
ATOM 1545 O O . ASP A 1 189 ? 5.513 -11.795 -18.568 1.00 95.94 189 ASP A O 1
ATOM 1549 N N . ASP A 1 190 ? 7.727 -11.906 -18.964 1.00 96.06 190 ASP A N 1
ATOM 1550 C CA . ASP A 1 190 ? 7.956 -13.119 -18.172 1.00 96.06 190 ASP A CA 1
ATOM 1551 C C . ASP A 1 190 ? 7.636 -12.891 -16.685 1.00 96.06 190 ASP A C 1
ATOM 1553 O O . ASP A 1 190 ? 6.924 -13.683 -16.055 1.00 96.06 190 ASP A O 1
ATOM 1557 N N . LEU A 1 191 ? 8.101 -11.774 -16.112 1.00 94.62 191 LEU A N 1
ATOM 1558 C CA . LEU A 1 191 ? 7.833 -11.421 -14.717 1.00 94.62 191 LEU A CA 1
ATOM 1559 C C . LEU A 1 191 ? 6.333 -11.224 -14.450 1.00 94.62 191 LEU A C 1
ATOM 1561 O O . LEU A 1 191 ? 5.830 -11.688 -13.423 1.00 94.62 191 LEU A O 1
ATOM 1565 N N . ILE A 1 192 ? 5.611 -10.552 -15.351 1.00 95.38 192 ILE A N 1
ATOM 1566 C CA . ILE A 1 192 ? 4.155 -10.368 -15.253 1.00 95.38 192 ILE A CA 1
ATOM 1567 C C . ILE A 1 192 ? 3.466 -11.732 -15.222 1.00 95.38 192 ILE A C 1
ATOM 1569 O O . ILE A 1 192 ? 2.664 -11.993 -14.321 1.00 95.38 192 ILE A O 1
ATOM 1573 N N . SER A 1 193 ? 3.830 -12.618 -16.147 1.00 96.31 193 SER A N 1
ATOM 1574 C CA . SER A 1 193 ? 3.252 -13.959 -16.261 1.00 96.31 193 SER A CA 1
ATOM 1575 C C . SER A 1 193 ? 3.442 -14.782 -14.979 1.00 96.31 193 SER A C 1
ATOM 1577 O O . SER A 1 193 ? 2.494 -15.389 -14.467 1.00 96.31 193 SER A O 1
ATOM 1579 N N . GLU A 1 194 ? 4.643 -14.755 -14.397 1.00 96.94 194 GLU A N 1
ATOM 1580 C CA . GLU A 1 194 ? 4.933 -15.452 -13.140 1.00 96.94 194 GLU A CA 1
ATOM 1581 C C . GLU A 1 194 ? 4.184 -14.848 -11.943 1.00 96.94 194 GLU A C 1
ATOM 1583 O O . GLU A 1 194 ? 3.609 -15.574 -11.124 1.00 96.94 194 GLU A O 1
ATOM 1588 N N . LEU A 1 195 ? 4.113 -13.517 -11.840 1.00 95.62 195 LEU A N 1
ATOM 1589 C CA . LEU A 1 195 ? 3.375 -12.851 -10.762 1.00 95.62 195 LEU A CA 1
ATOM 1590 C C . LEU A 1 195 ? 1.864 -13.117 -10.844 1.00 95.62 195 LEU A C 1
ATOM 1592 O O . LEU A 1 195 ? 1.217 -13.328 -9.811 1.00 95.62 195 LEU A O 1
ATOM 1596 N N . GLU A 1 196 ? 1.293 -13.162 -12.047 1.00 95.31 196 GLU A N 1
ATOM 1597 C CA . GLU A 1 196 ? -0.102 -13.551 -12.262 1.00 95.31 196 GLU A CA 1
ATOM 1598 C C . GLU A 1 196 ? -0.358 -15.004 -11.852 1.00 95.31 196 GLU A C 1
ATOM 1600 O O . GLU A 1 196 ? -1.362 -15.295 -11.189 1.00 95.31 196 GLU A O 1
ATOM 1605 N N . ASN A 1 197 ? 0.561 -15.917 -12.172 1.00 96.25 197 ASN A N 1
ATOM 1606 C CA . ASN A 1 197 ? 0.492 -17.307 -11.728 1.00 96.25 197 ASN A CA 1
ATOM 1607 C C . ASN A 1 197 ? 0.507 -17.406 -10.192 1.00 96.25 197 ASN A C 1
ATOM 1609 O O . ASN A 1 197 ? -0.377 -18.041 -9.607 1.00 96.25 197 ASN A O 1
ATOM 1613 N N . VAL A 1 198 ? 1.436 -16.714 -9.522 1.00 94.81 198 VAL A N 1
ATOM 1614 C CA . VAL A 1 198 ? 1.495 -16.646 -8.050 1.00 94.81 198 VAL A CA 1
ATOM 1615 C C . VAL A 1 198 ? 0.184 -16.107 -7.472 1.00 94.81 198 VAL A C 1
ATOM 1617 O O . VAL A 1 198 ? -0.391 -16.714 -6.563 1.00 94.81 198 VAL A O 1
ATOM 1620 N N . ARG A 1 199 ? -0.348 -15.008 -8.022 1.00 91.50 199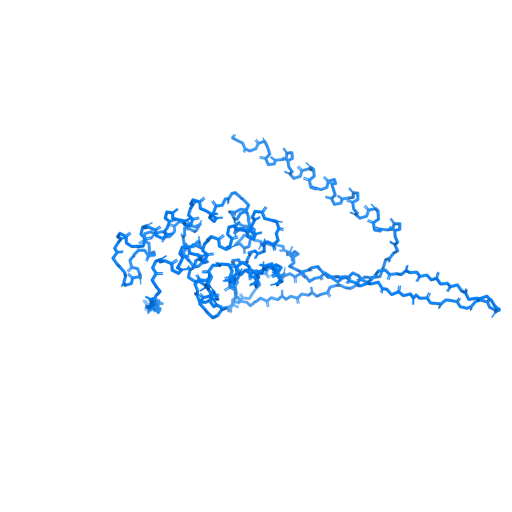 ARG A N 1
ATOM 1621 C CA . ARG A 1 199 ? -1.628 -14.424 -7.591 1.00 91.50 199 ARG A CA 1
ATOM 1622 C C . ARG A 1 199 ? -2.777 -15.423 -7.724 1.00 91.50 199 ARG A C 1
ATOM 1624 O O . ARG A 1 199 ? -3.551 -15.602 -6.782 1.00 91.50 199 ARG A O 1
ATOM 1631 N N . ASN A 1 200 ? -2.886 -16.091 -8.868 1.00 91.56 200 ASN A N 1
ATOM 1632 C CA . ASN A 1 200 ? -3.932 -17.078 -9.126 1.00 91.56 200 ASN A CA 1
ATOM 1633 C C . ASN A 1 200 ? -3.854 -18.259 -8.149 1.00 91.56 200 ASN A C 1
ATOM 1635 O O . ASN A 1 200 ? -4.887 -18.743 -7.677 1.00 91.56 200 ASN A O 1
ATOM 1639 N N . GLN A 1 201 ? -2.647 -18.706 -7.799 1.00 92.62 201 GLN A N 1
ATOM 1640 C CA . GLN A 1 201 ? -2.450 -19.752 -6.797 1.00 92.62 201 GLN A CA 1
ATOM 1641 C C . GLN A 1 201 ? -2.874 -19.298 -5.397 1.00 92.62 201 GLN A C 1
ATOM 1643 O O . GLN A 1 201 ? -3.613 -20.026 -4.731 1.00 92.62 201 GLN A O 1
ATOM 1648 N N . LEU A 1 202 ? -2.497 -18.086 -4.977 1.00 87.06 202 LEU A N 1
ATOM 1649 C CA . LEU A 1 202 ? -2.922 -17.523 -3.692 1.00 87.06 202 LEU A CA 1
ATOM 1650 C C . LEU A 1 202 ? -4.452 -17.447 -3.588 1.00 87.06 202 LEU A C 1
ATOM 1652 O O . LEU A 1 202 ? -5.023 -17.909 -2.603 1.00 87.06 202 LEU A O 1
ATOM 1656 N N . MET A 1 203 ? -5.133 -16.966 -4.633 1.00 83.19 203 MET A N 1
ATOM 1657 C CA . MET A 1 203 ? -6.601 -16.887 -4.663 1.00 83.19 203 MET A CA 1
ATOM 1658 C C . MET A 1 203 ? -7.271 -18.266 -4.560 1.00 83.19 203 MET A C 1
ATOM 1660 O O . MET A 1 203 ? -8.280 -18.421 -3.869 1.00 83.19 203 MET A O 1
ATOM 1664 N N . ARG A 1 204 ? -6.701 -19.293 -5.207 1.00 83.12 204 ARG A N 1
ATOM 1665 C CA . ARG A 1 204 ? -7.204 -20.676 -5.127 1.00 83.12 204 ARG A CA 1
ATOM 1666 C C . ARG A 1 204 ? -7.058 -21.272 -3.730 1.00 83.12 204 ARG A C 1
ATOM 1668 O O . ARG A 1 204 ? -7.938 -22.018 -3.310 1.00 83.12 204 ARG A O 1
ATOM 1675 N N . VAL A 1 205 ? -5.960 -20.982 -3.033 1.00 81.81 205 VAL A N 1
ATOM 1676 C CA . VAL A 1 205 ? -5.725 -21.474 -1.666 1.00 81.81 205 VAL A CA 1
ATOM 1677 C C . VAL A 1 205 ? -6.637 -20.752 -0.676 1.00 81.81 205 VAL A C 1
ATOM 1679 O O . VAL A 1 205 ? -7.307 -21.414 0.112 1.00 81.81 205 VAL A O 1
ATOM 1682 N N . SER A 1 206 ? -6.750 -19.427 -0.770 1.00 66.31 206 SER A N 1
ATOM 1683 C CA . SER A 1 206 ? -7.628 -18.635 0.100 1.00 66.31 206 SER A CA 1
ATOM 1684 C C . SER A 1 206 ? -9.106 -19.014 -0.047 1.00 66.31 206 SER A C 1
ATOM 1686 O O . SER A 1 206 ? -9.829 -19.043 0.941 1.00 66.31 206 SER A O 1
ATOM 1688 N N . GLY A 1 207 ? -9.559 -19.399 -1.247 1.00 59.84 207 GLY A N 1
ATOM 1689 C CA . GLY A 1 207 ? -10.928 -19.884 -1.473 1.00 59.84 207 GLY A CA 1
ATOM 1690 C C . GLY A 1 207 ? -11.245 -21.269 -0.884 1.00 59.84 207 GLY A C 1
ATOM 1691 O O . GLY A 1 207 ? -12.412 -21.656 -0.858 1.00 59.84 207 GLY A O 1
ATOM 1692 N N . ARG A 1 208 ? -10.232 -22.020 -0.424 1.00 49.56 208 ARG A N 1
ATOM 1693 C CA . ARG A 1 208 ? -10.386 -23.343 0.218 1.00 49.56 208 ARG A CA 1
ATOM 1694 C C . ARG A 1 208 ? -10.448 -23.274 1.744 1.00 49.56 208 ARG A C 1
ATOM 1696 O O . ARG A 1 208 ? -10.762 -24.282 2.368 1.00 49.56 208 ARG A O 1
ATOM 1703 N N . VAL A 1 209 ? -10.149 -22.118 2.332 1.00 45.91 209 VAL A N 1
ATOM 1704 C CA . VAL A 1 209 ? -10.275 -21.873 3.771 1.00 45.91 209 VAL A CA 1
ATOM 1705 C C . VAL A 1 209 ? -11.655 -21.253 4.010 1.00 45.91 209 VAL A C 1
ATOM 1707 O O . VAL A 1 209 ? -11.815 -20.037 3.955 1.00 45.91 209 VAL A O 1
ATOM 1710 N N . LYS A 1 210 ? -12.669 -22.102 4.187 1.00 38.50 210 LYS A N 1
ATOM 1711 C CA . LYS A 1 210 ? -14.006 -21.736 4.672 1.00 38.50 210 LYS A CA 1
ATOM 1712 C C . LYS A 1 210 ? -14.398 -22.661 5.809 1.00 38.50 210 LYS A C 1
ATOM 1714 O O . LYS A 1 210 ? -14.120 -23.873 5.672 1.00 38.50 210 LYS A O 1
#

Sequence (210 aa):
MEKRKSVKGEIMQTQINFENFSLNVDVISRLKAKGVLRVNFGIGSMGIEGDEELTSQLLKEARLSEDAFHKNVEEILMISYNILGNHKKTLILNLKETDDFIENKIELIEEKFLDDSIKAKFLLNSLYKTNILDKFDWEIITKYHQEGKQLEELPVAILRFRIKHPFSDSPPVEKTKTFVFETISEEIDDLISELENVRNQLMRVSGRVK

Foldseek 3Di:
DDDPDPPPDDQDADPDDVLLLLLLLVLQLVQVVVVFWDFAPAPVDGDIDGDPVSSVVSCVVSVHDPVSNRVSRVVLSVLVLCVLVVNNVVVCVRHPDDSVSSVVSNVSCVVRPDDPVVSVNSCCNVPPQAKDFDDKDKDKDWDWDDDDPDIDIAIKMKIKTKIWGDFPDVVGDIDIDIDIDIGHPVVVVVVVVVVVVVVVVVVVVVVVPD

Radius of gyration: 22.3 Å; Cα contacts (8 Å, |Δi|>4): 231; chains: 1; bounding box: 52×44×81 Å

Secondary structure (DSSP, 8-state):
-----------------HHHHHHHHHHHHHHHHTT--EEEE-SS-EEEE--HHHHHHHHHHTT--HHHHHHHHHHHHHHHHHHHTT-HHHHHHHSSS-HHHHHHHHHHHHHHT--HHHHHHHHHHHH--S-EEEEEEEEEEEEEEEETTEEEEEEEEEEEEEEEPPP-SSS----EEEEEEEE-HHHHHHHHHHHHHHHHHHHHHHTT--

Mean predicted aligned error: 9.6 Å

Nearest PDB structures (foldseek):
  8f2r-assembly1_I  TM=3.564E-01  e=1.529E-05  Homo sapiens
  8f2u-assembly1_A  TM=4.143E-01  e=7.597E-05  Homo sapiens
  3lk4-assembly12_8  TM=2.382E-01  e=3.487E-01  Gallus gallus

pLDDT: mean 82.62, std 16.42, range [28.41, 97.25]